Protein AF-D7SRQ9-F1 (afdb_monomer)

pLDDT: mean 86.87, std 16.57, range [40.41, 98.75]

Foldseek 3Di:
DLLVCLVPDDPPDDDDPVVVVVLLVVLLVQCPDPDLVSVLSSLSNCLVCCPPPVPVVNLVSLVVSLVVDPDQSNNLSSLLSHADDPVSLVVLLVQCPPPDPSSVLSSLVCCLPHPALVNDALVSVLVLLVSQCPPPDPSSVVSSLCSLQVRQQCPVVVLDLLSSVVSNPCVVRVVSSLSSLLSCVVVVSDDDDPPDDLCVQWDFDFPPDPDDDTDGDTDGHDDDPSVVSNVVNVVVVVVVVVVVVVVVVVVVVVVVVVVVVVVVVVVVPD

Sequence (270 aa):
MISEIIMRLPDDAEVSNELWDEVIECMKLRVGDKVPLVRALAVRALARFANDSENSDILDLFLEALPLEHNAEVRKMIVLSLPPSNATSVAIFDHTLDVSEVVRKAAYYILANKFPLQSLSIKVRTIILQRGHTDCSAAVTKECLKLLKDEWLVKCCNGDPIELLKYLDVETYELVGESVMEALLKAGAVQLQDDQSIRQFIVSTSNEIEGESGHCILRIQLMEAEVALYWKTVCRNLQMKAQERGSDVLQQWVPKQQCMQQKHQTIMTF

Nearest PDB structures (foldseek):
  6igx-assembly1_B  TM=8.728E-01  e=6.115E-10  Homo sapiens
  6igx-assembly2_D  TM=8.734E-01  e=4.623E-09  Homo sapiens
  5oqr-assembly1_A  TM=9.369E-01  e=4.941E-07  Schizosaccharomyces pombe 972h-
  5oqr-assembly2_B  TM=8.237E-01  e=4.529E-06  Schizosaccharomyces pombe 972h-
  7bfq-assembly1_C  TM=5.376E-01  e=2.416E-01  Homo sapiens

InterPro domains:
  IPR011989 Armadillo-like helical [G3DSA:1.25.10.10] (3-205)
  IPR016024 Armadillo-type fold [SSF48371] (5-146)
  IPR027165 Condensin complex subunit 3 [PTHR14418] (1-260)

Mean predicted aligned error: 9.29 Å

Secondary structure (DSSP, 8-state):
-HHHHHHHS-TT----HHHHHHHHHHHHHHTT-SSHHHHHHHHHHHTTTTT-GGGHHHHHHHHHHHHH---HHHHHHHHHH--SSHHHHHHHHHGGG-SSHHHHHHHHHHHHHH--GGGS-HHHHHHHHHHHHT-S-HHHHHHHHHIIIIIIIIIISTT-HHHHHHTT-TTT-HHHHHHHHHHHHHTT-----TT--GGGGEEEE----TTS----EEEEPP--HHHHHHHHHHHHHHHHHHHHHHHHHHHHHHHHHHHHHHHHHHHT--

Structure (mmCIF, N/CA/C/O backbone):
data_AF-D7SRQ9-F1
#
_entry.id   AF-D7SRQ9-F1
#
loop_
_atom_site.group_PDB
_atom_site.id
_atom_site.type_symbol
_atom_site.label_atom_id
_atom_site.label_alt_id
_atom_site.label_comp_id
_atom_site.label_asym_id
_atom_site.label_entity_id
_atom_site.label_seq_id
_atom_site.pdbx_PDB_ins_code
_atom_site.Cartn_x
_atom_site.Cartn_y
_atom_site.Cartn_z
_atom_site.occupancy
_atom_site.B_iso_or_equiv
_atom_site.auth_seq_id
_atom_site.auth_comp_id
_atom_site.auth_asym_id
_atom_site.auth_atom_id
_atom_site.pdbx_PDB_model_num
ATOM 1 N N . MET A 1 1 ? -23.945 -6.870 13.602 1.00 67.19 1 MET A N 1
ATOM 2 C CA . MET A 1 1 ? -25.255 -6.230 13.345 1.00 67.19 1 MET A CA 1
ATOM 3 C C . MET A 1 1 ? -25.141 -4.717 13.475 1.00 67.19 1 MET A C 1
ATOM 5 O O . MET A 1 1 ? -25.343 -4.059 12.471 1.00 67.19 1 MET A O 1
ATOM 9 N N . ILE A 1 2 ? -24.703 -4.178 14.622 1.00 83.00 2 ILE A N 1
ATOM 10 C CA . ILE A 1 2 ? -24.513 -2.724 14.821 1.00 83.00 2 ILE A CA 1
ATOM 11 C C . ILE A 1 2 ? -23.534 -2.108 13.808 1.00 83.00 2 ILE A C 1
ATOM 13 O O . ILE A 1 2 ? -23.899 -1.171 13.112 1.00 83.00 2 ILE A O 1
ATOM 17 N N . SER A 1 3 ? -22.344 -2.693 13.629 1.00 86.81 3 SER A N 1
ATOM 18 C CA . SER A 1 3 ? -21.359 -2.196 12.653 1.00 86.81 3 SER A CA 1
ATOM 19 C C . SER A 1 3 ? -21.909 -2.090 11.226 1.00 86.81 3 SER A C 1
ATOM 21 O O . SER A 1 3 ? -21.547 -1.189 10.486 1.00 86.81 3 SER A O 1
ATOM 23 N N . GLU A 1 4 ? -22.781 -3.015 10.818 1.00 88.50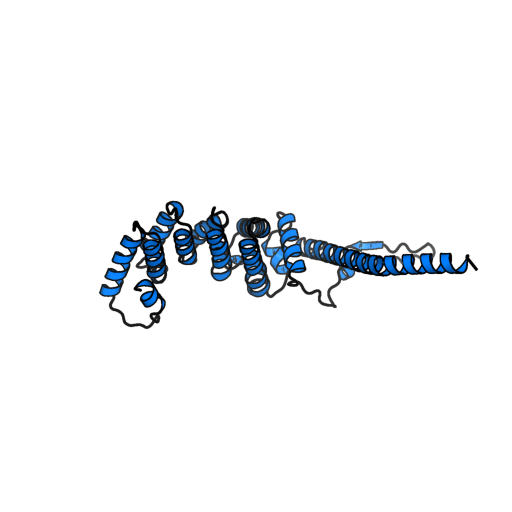 4 GLU A N 1
ATOM 24 C CA . GLU A 1 4 ? -23.351 -3.019 9.468 1.00 88.50 4 GLU A CA 1
ATOM 25 C C . GLU A 1 4 ? -24.424 -1.941 9.308 1.00 88.50 4 GLU A C 1
ATOM 27 O O . GLU A 1 4 ? -24.548 -1.371 8.232 1.00 88.50 4 GLU A O 1
ATOM 32 N N . ILE A 1 5 ? -25.172 -1.642 10.374 1.00 89.12 5 ILE A N 1
ATOM 33 C CA . ILE A 1 5 ? -26.140 -0.541 10.393 1.00 89.12 5 ILE A CA 1
ATOM 34 C C . ILE A 1 5 ? -25.389 0.790 10.285 1.00 89.12 5 ILE A C 1
ATOM 36 O O . ILE A 1 5 ? -25.678 1.572 9.386 1.00 89.12 5 ILE A O 1
ATOM 40 N N . ILE A 1 6 ? -24.367 1.001 11.124 1.00 88.81 6 ILE A N 1
ATOM 41 C CA . ILE A 1 6 ? -23.561 2.234 11.138 1.00 88.81 6 ILE A CA 1
ATOM 42 C C . ILE A 1 6 ? -22.922 2.497 9.773 1.00 88.81 6 ILE A C 1
ATOM 44 O O . ILE A 1 6 ? -22.973 3.617 9.278 1.00 88.81 6 ILE A O 1
ATOM 48 N N . MET A 1 7 ? -22.368 1.465 9.133 1.00 87.06 7 MET A N 1
ATOM 49 C CA . MET A 1 7 ? -21.716 1.608 7.826 1.00 87.06 7 MET A CA 1
ATOM 50 C C . MET A 1 7 ? -22.687 1.800 6.655 1.00 87.0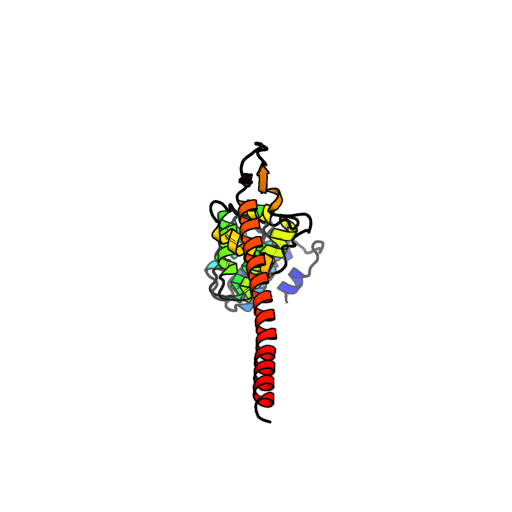6 7 MET A C 1
ATOM 52 O O . MET A 1 7 ? -22.246 2.159 5.568 1.00 87.06 7 MET A O 1
ATOM 56 N N . ARG A 1 8 ? -23.983 1.518 6.837 1.00 89.62 8 ARG A N 1
ATOM 57 C CA . ARG A 1 8 ? -25.013 1.677 5.795 1.00 89.62 8 ARG A CA 1
ATOM 58 C C . ARG A 1 8 ? -25.880 2.913 5.976 1.00 89.62 8 ARG A C 1
ATOM 60 O O . ARG A 1 8 ? -26.649 3.225 5.071 1.00 89.62 8 ARG A O 1
ATOM 67 N N . LEU A 1 9 ? -25.796 3.578 7.125 1.00 90.12 9 LEU A N 1
ATOM 68 C CA . LEU A 1 9 ? -26.501 4.833 7.339 1.00 90.12 9 LEU A CA 1
ATOM 69 C C . LEU A 1 9 ? -25.967 5.886 6.352 1.00 90.12 9 LEU A C 1
ATOM 71 O O . LEU A 1 9 ? -24.748 6.036 6.256 1.00 90.12 9 LEU A O 1
ATOM 75 N N . PRO A 1 10 ? -26.837 6.605 5.631 1.00 88.62 10 PRO A N 1
ATOM 76 C CA . PRO A 1 10 ? -26.442 7.771 4.847 1.00 88.62 10 PRO A CA 1
ATOM 77 C C . PRO A 1 10 ? -25.741 8.837 5.701 1.00 88.62 10 PRO A C 1
ATOM 79 O O . PRO A 1 10 ? -25.862 8.830 6.927 1.00 88.62 10 PRO A O 1
ATOM 82 N N . ASP A 1 11 ? -24.995 9.742 5.073 1.00 82.19 11 ASP A N 1
ATOM 83 C CA . ASP A 1 11 ? -24.324 10.847 5.779 1.00 82.19 11 ASP A CA 1
ATOM 84 C C . ASP A 1 11 ? -25.297 11.935 6.248 1.00 82.19 11 ASP A C 1
ATOM 86 O O . ASP A 1 11 ? -25.011 12.636 7.211 1.00 82.19 11 ASP A O 1
ATOM 90 N N . ASP A 1 12 ? -26.469 12.030 5.621 1.00 85.06 12 ASP A N 1
ATOM 91 C CA . ASP A 1 12 ? -27.575 12.920 5.985 1.00 85.06 12 ASP A CA 1
ATOM 92 C C . ASP A 1 12 ? -28.588 12.270 6.944 1.00 85.06 12 ASP A C 1
ATOM 94 O O . ASP A 1 12 ? -29.654 12.827 7.200 1.00 85.06 12 ASP A O 1
ATOM 98 N N . ALA A 1 13 ? -28.282 11.085 7.479 1.00 88.75 13 ALA A N 1
ATOM 99 C CA . ALA A 1 13 ? -29.156 10.424 8.437 1.00 88.75 13 ALA A CA 1
ATOM 100 C C . ALA A 1 13 ? -29.203 11.200 9.763 1.00 88.75 13 ALA A C 1
ATOM 102 O O . ALA A 1 13 ? -28.203 11.299 10.474 1.00 88.75 13 ALA A O 1
ATOM 103 N N . GLU A 1 14 ? -30.389 11.689 10.128 1.00 88.00 14 GLU A N 1
ATOM 104 C CA . GLU A 1 14 ? -30.619 12.351 11.412 1.00 88.00 14 GLU A CA 1
ATOM 105 C C . GLU A 1 14 ? -30.606 11.325 12.554 1.00 88.00 14 GLU A C 1
ATOM 107 O O . GLU A 1 14 ? -31.543 10.549 12.753 1.00 88.00 14 GLU A O 1
ATOM 112 N N . VAL A 1 15 ? -29.513 11.324 13.311 1.00 88.94 15 VAL A N 1
ATOM 113 C CA . VAL A 1 15 ? -29.328 10.543 14.535 1.00 88.94 15 VAL A CA 1
ATOM 114 C C . VAL A 1 15 ? -28.868 11.517 15.614 1.00 88.94 15 VAL A C 1
ATOM 116 O O . VAL A 1 15 ? -28.017 12.363 15.348 1.00 88.94 15 VAL A O 1
ATOM 119 N N . SER A 1 16 ? -29.459 11.437 16.808 1.00 93.31 16 SER A N 1
ATOM 120 C CA . SER A 1 16 ? -29.126 12.371 17.885 1.00 93.31 16 SER A CA 1
ATOM 121 C C . SER A 1 16 ? -27.679 12.187 18.344 1.00 93.31 16 SER A C 1
ATOM 123 O O . SER A 1 16 ? -27.175 11.062 18.393 1.00 93.31 16 SER A O 1
ATOM 125 N N . ASN A 1 17 ? -27.024 13.291 18.706 1.00 89.81 17 ASN A N 1
ATOM 126 C CA . ASN A 1 17 ? -25.631 13.274 19.152 1.00 89.81 17 ASN A CA 1
ATOM 127 C C . ASN A 1 17 ? -25.452 12.373 20.378 1.00 89.81 17 ASN A C 1
ATOM 129 O O . ASN A 1 17 ? -24.523 11.579 20.415 1.00 89.81 17 ASN A O 1
ATOM 133 N N . GLU A 1 18 ? -26.410 12.383 21.310 1.00 94.06 18 GLU A N 1
ATOM 134 C CA . GLU A 1 18 ? -26.358 11.544 22.510 1.00 94.06 18 GLU A CA 1
ATOM 135 C C . GLU A 1 18 ? -26.321 10.049 22.163 1.00 94.06 18 GLU A C 1
ATOM 137 O O . GLU A 1 18 ? -25.612 9.275 22.802 1.00 94.06 18 GLU A O 1
ATOM 142 N N . LEU A 1 19 ? -27.056 9.630 21.125 1.00 93.38 19 LEU A N 1
ATOM 143 C CA . LEU A 1 19 ? -27.049 8.236 20.690 1.00 93.38 19 LEU A CA 1
ATOM 144 C C . LEU A 1 19 ? -25.732 7.884 19.993 1.00 93.38 19 LEU A C 1
ATOM 146 O O . LEU A 1 19 ? -25.245 6.761 20.143 1.00 93.38 19 LEU A O 1
ATOM 150 N N . TRP A 1 20 ? -25.150 8.819 19.237 1.00 92.06 20 TRP A N 1
ATOM 151 C CA . TRP A 1 20 ? -23.826 8.613 18.657 1.00 92.06 20 TRP A CA 1
ATOM 152 C C . TRP A 1 20 ? -22.754 8.469 19.724 1.00 92.06 20 TRP A C 1
ATOM 154 O O . TRP A 1 20 ? -22.000 7.499 19.665 1.00 92.06 20 TRP A O 1
ATOM 164 N N . ASP A 1 21 ? -22.748 9.349 20.719 1.00 93.38 21 ASP A N 1
ATOM 165 C CA . ASP A 1 21 ? -21.805 9.309 21.833 1.00 93.38 21 ASP A CA 1
ATOM 166 C C . ASP A 1 21 ? -21.901 7.970 22.579 1.00 93.38 21 ASP A C 1
ATOM 168 O O . ASP A 1 21 ? -20.894 7.285 22.772 1.00 93.38 21 ASP A O 1
ATOM 172 N N . GLU A 1 22 ? -23.116 7.514 22.911 1.00 94.62 22 GLU A N 1
ATOM 173 C CA . GLU A 1 22 ? -23.331 6.210 23.553 1.00 94.62 22 GLU A CA 1
ATOM 174 C C . GLU A 1 22 ? -22.791 5.040 22.714 1.00 94.62 22 GLU A C 1
ATOM 176 O O . GLU A 1 22 ? -22.160 4.112 23.236 1.00 94.62 22 GLU A O 1
ATOM 181 N N . VAL A 1 23 ? -23.032 5.064 21.399 1.00 93.75 23 VAL A N 1
ATOM 182 C CA . VAL A 1 23 ? -22.564 4.021 20.479 1.00 93.75 23 VAL A CA 1
ATOM 183 C C . VAL A 1 23 ? -21.043 4.043 20.348 1.00 93.75 23 VAL A C 1
ATOM 185 O O . VAL A 1 23 ? -20.423 2.975 20.370 1.00 93.75 23 VAL A O 1
ATOM 188 N N . ILE A 1 24 ? -20.441 5.226 20.221 1.00 95.00 24 ILE A N 1
ATOM 189 C CA . ILE A 1 24 ? -18.994 5.416 20.101 1.00 95.00 24 ILE A CA 1
ATOM 190 C C . ILE A 1 24 ? -18.304 4.900 21.362 1.00 95.00 24 ILE A C 1
ATOM 192 O O . ILE A 1 24 ? -17.446 4.020 21.260 1.00 95.00 24 ILE A O 1
ATOM 196 N N . GLU A 1 25 ? -18.734 5.341 22.544 1.00 96.00 25 GLU A N 1
ATOM 197 C CA . GLU A 1 25 ? -18.164 4.903 23.821 1.00 96.00 25 GLU A CA 1
ATOM 198 C C . GLU A 1 25 ? -18.318 3.391 24.025 1.00 96.00 25 GLU A C 1
ATOM 200 O O . GLU A 1 25 ? -17.369 2.696 24.408 1.00 96.00 25 GLU A O 1
ATOM 205 N N . CYS A 1 26 ? -19.479 2.829 23.670 1.00 96.31 26 CYS A N 1
ATOM 206 C CA . CYS A 1 26 ? -19.670 1.384 23.697 1.00 96.31 26 CYS A CA 1
ATOM 207 C C . CYS A 1 26 ? -18.661 0.672 22.784 1.00 96.31 26 CYS A C 1
ATOM 209 O O . CYS A 1 26 ? -18.009 -0.285 23.211 1.00 96.31 26 CYS A O 1
ATOM 211 N N . MET A 1 27 ? -18.504 1.119 21.534 1.00 97.19 27 MET A N 1
ATOM 212 C CA . MET A 1 27 ? -17.602 0.471 20.581 1.00 97.19 27 MET A CA 1
ATOM 213 C C . MET A 1 27 ? -16.129 0.634 20.966 1.00 97.19 27 MET A C 1
ATOM 215 O O . MET A 1 27 ? -15.387 -0.337 20.805 1.00 97.19 27 MET A O 1
ATOM 219 N N . LYS A 1 28 ? -15.712 1.769 21.547 1.00 97.50 28 LYS A N 1
ATOM 220 C CA . LYS A 1 28 ? -14.353 1.954 22.093 1.00 97.50 28 LYS A CA 1
ATOM 221 C C . LYS A 1 28 ? -14.021 0.856 23.107 1.00 97.50 28 LYS A C 1
ATOM 223 O O . LYS A 1 28 ? -13.002 0.181 22.974 1.00 97.50 28 LYS A O 1
ATOM 228 N N . LEU A 1 29 ? -14.940 0.550 24.029 1.00 97.19 29 LEU A N 1
ATOM 229 C CA . LEU A 1 29 ? -14.776 -0.565 24.976 1.00 97.19 29 LEU A CA 1
ATOM 230 C C . LEU A 1 29 ? -14.691 -1.934 24.277 1.00 97.19 29 LEU A C 1
ATOM 232 O O . LEU A 1 29 ? -13.939 -2.814 24.704 1.00 97.19 29 LEU A O 1
ATOM 236 N N . ARG A 1 30 ? -15.456 -2.149 23.197 1.00 98.00 30 ARG A N 1
ATOM 237 C CA . ARG A 1 30 ? -15.448 -3.420 22.446 1.00 98.00 30 ARG A CA 1
ATOM 238 C C . ARG A 1 30 ? -14.160 -3.644 21.642 1.00 98.00 30 ARG A C 1
ATOM 240 O O . ARG A 1 30 ? -13.891 -4.800 21.309 1.00 98.00 30 ARG A O 1
ATOM 247 N N . VAL A 1 31 ? -13.346 -2.615 21.376 1.00 97.69 31 VAL A N 1
ATOM 248 C CA . VAL A 1 31 ? -12.009 -2.781 20.765 1.00 97.69 31 VAL A CA 1
ATOM 249 C C . VAL A 1 31 ? -11.106 -3.656 21.642 1.00 97.69 31 VAL A C 1
ATOM 251 O O . VAL A 1 31 ? -10.298 -4.401 21.108 1.00 97.69 31 VAL A O 1
ATOM 254 N N . GLY A 1 32 ? -11.300 -3.668 22.965 1.00 96.38 32 GLY A N 1
ATOM 255 C CA . GLY A 1 32 ? -10.570 -4.529 23.906 1.00 96.38 32 GLY A CA 1
ATOM 256 C C . GLY A 1 32 ? -11.223 -5.887 24.211 1.00 96.38 32 GLY A C 1
ATOM 257 O O . GLY A 1 32 ? -10.837 -6.546 25.177 1.00 96.38 32 GLY A O 1
ATOM 258 N N . ASP A 1 33 ? -12.244 -6.321 23.460 1.00 98.38 33 ASP A N 1
ATOM 259 C CA . ASP A 1 33 ? -12.971 -7.561 23.772 1.00 98.38 33 ASP A CA 1
ATOM 260 C C . ASP A 1 33 ? -12.110 -8.830 23.649 1.00 98.38 33 ASP A C 1
ATOM 262 O O . ASP A 1 33 ? -11.203 -8.925 22.826 1.00 98.38 33 ASP A O 1
ATOM 266 N N . LYS A 1 34 ? -12.451 -9.881 24.405 1.00 97.44 34 LYS A N 1
ATOM 267 C CA . LYS A 1 34 ? -11.755 -11.177 24.332 1.00 97.44 34 LYS A CA 1
ATOM 268 C C . LYS A 1 34 ? -11.924 -11.871 22.975 1.00 97.44 34 LYS A C 1
ATOM 270 O O . LYS A 1 34 ? -11.017 -12.574 22.530 1.00 97.44 34 LYS A O 1
ATOM 275 N N . VAL A 1 35 ? -13.064 -11.687 22.311 1.00 98.06 35 VAL A N 1
ATOM 276 C CA . VAL A 1 35 ? -13.410 -12.335 21.044 1.00 98.06 35 VAL A CA 1
ATOM 277 C C . VAL A 1 35 ? -12.930 -11.474 19.865 1.00 98.06 35 VAL A C 1
ATOM 279 O O . VAL A 1 35 ? -13.437 -10.367 19.676 1.00 98.06 35 VAL A O 1
ATOM 282 N N . PRO A 1 36 ? -12.027 -11.981 18.999 1.00 98.25 36 PRO A N 1
ATOM 283 C CA . PRO A 1 36 ? -11.483 -11.206 17.879 1.00 98.25 36 PRO A CA 1
ATOM 284 C C . PRO A 1 36 ? -12.547 -10.644 16.934 1.00 98.25 36 PRO A C 1
ATOM 286 O O . PRO A 1 36 ? -12.448 -9.507 16.487 1.00 98.25 36 PRO A O 1
ATOM 289 N N . LEU A 1 37 ? -13.606 -11.413 16.666 1.00 97.06 37 LEU A N 1
ATOM 290 C CA . LEU A 1 37 ? -14.696 -10.953 15.808 1.00 97.06 37 LEU A CA 1
ATOM 291 C C . LEU A 1 37 ? -15.386 -9.707 16.376 1.00 97.06 37 LEU A C 1
ATOM 293 O O . LEU A 1 37 ? -15.742 -8.814 15.615 1.00 97.06 37 LEU A O 1
ATOM 297 N N . VAL A 1 38 ? -15.560 -9.621 17.698 1.00 98.00 38 VAL A N 1
ATOM 298 C CA . VAL A 1 38 ? -16.173 -8.439 18.311 1.00 98.00 38 VAL A CA 1
ATOM 299 C C . VAL A 1 38 ? -15.248 -7.236 18.165 1.00 98.00 38 VAL A C 1
ATOM 301 O O . VAL A 1 38 ? -15.718 -6.186 17.732 1.00 98.00 38 VAL A O 1
ATOM 304 N N . ARG A 1 39 ? -13.942 -7.407 18.412 1.00 98.31 39 ARG A N 1
ATOM 305 C CA . ARG A 1 39 ? -12.950 -6.342 18.198 1.00 98.31 39 ARG A CA 1
ATOM 306 C C . ARG A 1 39 ? -12.969 -5.825 16.761 1.00 98.31 39 ARG A C 1
ATOM 308 O O . ARG A 1 39 ? -13.087 -4.625 16.545 1.00 98.31 39 ARG A O 1
ATOM 315 N N . ALA A 1 40 ? -12.952 -6.717 15.767 1.00 97.88 40 ALA A N 1
ATOM 316 C CA . ALA A 1 40 ? -13.014 -6.327 14.357 1.00 97.88 40 ALA A CA 1
ATOM 317 C C . ALA A 1 40 ? -14.304 -5.556 14.014 1.00 97.88 40 ALA A C 1
ATOM 319 O O . ALA A 1 40 ? -14.260 -4.555 13.304 1.00 97.88 40 ALA A O 1
ATOM 320 N N . LEU A 1 41 ? -15.462 -5.994 14.518 1.00 96.88 41 LEU A N 1
ATOM 321 C CA . LEU A 1 41 ? -16.728 -5.294 14.277 1.00 96.88 41 LEU A CA 1
ATOM 322 C C . LEU A 1 41 ? -16.777 -3.928 14.971 1.00 96.88 41 LEU A C 1
ATOM 324 O O . LEU A 1 41 ? -17.349 -2.998 14.406 1.00 96.88 41 LEU A O 1
ATOM 328 N N . ALA A 1 42 ? -16.170 -3.803 16.152 1.00 97.75 42 ALA A N 1
ATOM 329 C CA . ALA A 1 42 ? -16.049 -2.542 16.874 1.00 97.75 42 ALA A CA 1
ATOM 330 C C . ALA A 1 42 ? -15.170 -1.543 16.114 1.00 97.75 42 ALA A C 1
ATOM 332 O O . ALA A 1 42 ? -15.604 -0.428 15.844 1.00 97.75 42 ALA A O 1
ATOM 333 N N . VAL A 1 43 ? -13.991 -1.982 15.664 1.00 98.00 43 VAL A N 1
ATOM 334 C CA . VAL A 1 43 ? -13.097 -1.188 14.808 1.00 98.00 43 VAL A CA 1
ATOM 335 C C . VAL A 1 43 ? -13.822 -0.733 13.541 1.00 98.00 43 VAL A C 1
ATOM 337 O O . VAL A 1 43 ? -13.820 0.449 13.216 1.00 98.00 43 VAL A O 1
ATOM 340 N N . ARG A 1 44 ? -14.519 -1.649 12.855 1.00 96.75 44 ARG A N 1
ATOM 341 C CA . ARG A 1 44 ? -15.280 -1.314 11.643 1.00 96.75 44 ARG A CA 1
ATOM 342 C C . ARG A 1 44 ? -16.391 -0.295 11.906 1.00 96.75 44 ARG A C 1
ATOM 344 O O . ARG A 1 44 ? -16.651 0.531 11.044 1.00 96.75 44 ARG A O 1
ATOM 351 N N . ALA A 1 45 ? -17.066 -0.374 13.052 1.00 96.12 45 ALA A N 1
ATOM 352 C CA . ALA A 1 45 ? -18.094 0.590 13.437 1.00 96.12 45 ALA A CA 1
ATOM 353 C C . ALA A 1 45 ? -17.497 1.983 13.695 1.00 96.12 45 ALA A C 1
ATOM 355 O O . ALA A 1 45 ? -18.016 2.975 13.193 1.00 96.12 45 ALA A O 1
ATOM 356 N N . LEU A 1 46 ? -16.385 2.037 14.432 1.00 96.75 46 LEU A N 1
ATOM 357 C CA . LEU A 1 46 ? -15.684 3.277 14.772 1.00 96.75 46 LEU A CA 1
ATOM 358 C C . LEU A 1 46 ? -15.016 3.947 13.564 1.00 96.75 46 LEU A C 1
ATOM 360 O O . LEU A 1 46 ? -14.817 5.157 13.573 1.00 96.75 46 LEU A O 1
ATOM 364 N N . ALA A 1 47 ? -14.719 3.192 12.502 1.00 94.88 47 ALA A N 1
ATOM 365 C CA . ALA A 1 47 ? -14.081 3.699 11.286 1.00 94.88 47 ALA A CA 1
ATOM 366 C C . ALA A 1 47 ? -14.798 4.913 10.668 1.00 94.88 47 ALA A C 1
ATOM 368 O O . ALA A 1 47 ? -14.144 5.765 10.072 1.00 94.88 47 ALA A O 1
ATOM 369 N N . ARG A 1 48 ? -16.128 5.007 10.821 1.00 92.06 48 ARG A N 1
ATOM 370 C CA . ARG A 1 48 ? -16.926 6.142 10.333 1.00 92.06 48 ARG A CA 1
ATOM 371 C C . ARG A 1 48 ? -16.564 7.463 11.024 1.00 92.06 48 ARG A C 1
ATOM 373 O O . ARG A 1 48 ? -16.599 8.505 10.383 1.00 92.06 48 ARG A O 1
ATOM 380 N N . PHE A 1 49 ? -16.202 7.400 12.300 1.00 92.81 49 PHE A N 1
ATOM 381 C CA . PHE A 1 49 ? -15.956 8.561 13.159 1.00 92.81 49 PHE A CA 1
ATOM 382 C C . PHE A 1 49 ? -14.464 8.882 13.300 1.00 92.81 49 PHE A C 1
ATOM 384 O O . PHE A 1 49 ? -14.102 9.946 13.775 1.00 92.81 49 PHE A O 1
ATOM 391 N N . ALA A 1 50 ? -13.574 7.995 12.843 1.00 91.88 50 ALA A N 1
ATOM 392 C CA . ALA A 1 50 ? -12.129 8.124 13.042 1.00 91.88 50 ALA A CA 1
ATOM 393 C C . ALA A 1 50 ? -11.481 9.351 12.363 1.00 91.88 50 ALA A C 1
ATOM 395 O O . ALA A 1 50 ? -10.327 9.658 12.648 1.00 91.88 50 ALA A O 1
ATOM 396 N N . ASN A 1 51 ? -12.180 10.020 11.438 1.00 87.50 51 ASN A N 1
ATOM 397 C CA . ASN A 1 51 ? -11.706 11.244 10.778 1.00 87.50 51 ASN A CA 1
ATOM 398 C C . ASN A 1 51 ? -12.368 12.524 11.321 1.00 87.50 51 ASN A C 1
ATOM 400 O O . ASN A 1 51 ? -12.111 13.610 10.804 1.00 87.50 51 ASN A O 1
ATOM 404 N N . ASP A 1 52 ? -13.247 12.395 12.311 1.00 85.88 52 ASP A N 1
ATOM 405 C CA . ASP A 1 52 ? -13.897 13.520 12.964 1.00 85.88 52 ASP A CA 1
ATOM 406 C C . ASP A 1 52 ? -12.972 14.094 14.046 1.00 85.88 52 ASP A C 1
ATOM 408 O O . ASP A 1 52 ? -12.457 13.370 14.898 1.00 85.88 52 ASP A O 1
ATOM 412 N N . SER A 1 53 ? -12.748 15.408 14.006 1.00 82.44 53 SER A N 1
ATOM 413 C CA . SER A 1 53 ? -11.898 16.106 14.971 1.00 82.44 53 SER A CA 1
ATOM 414 C C . SER A 1 53 ? -12.416 16.015 16.405 1.00 82.44 53 SER A C 1
ATOM 416 O O . SER A 1 53 ? -11.607 16.037 17.334 1.00 82.44 53 SER A O 1
ATOM 418 N N . GLU A 1 54 ? -13.733 15.893 16.593 1.00 83.12 54 GLU A N 1
ATOM 419 C CA . GLU A 1 54 ? -14.345 15.729 17.920 1.00 83.12 54 GLU A CA 1
ATOM 420 C C . GLU A 1 54 ? -14.071 14.336 18.508 1.00 83.12 54 GLU A C 1
ATOM 422 O O . GLU A 1 54 ? -14.070 14.163 19.722 1.00 83.12 54 GLU A O 1
ATOM 427 N N . ASN A 1 55 ? -13.729 13.370 17.651 1.00 86.12 55 ASN A N 1
ATOM 428 C CA . ASN A 1 55 ? -13.492 11.968 17.984 1.00 86.12 55 ASN A CA 1
ATOM 429 C C . ASN A 1 55 ? -12.032 11.549 17.729 1.00 86.12 55 ASN A C 1
ATOM 431 O O . ASN A 1 55 ? -11.743 10.423 17.307 1.00 86.12 55 ASN A O 1
ATOM 435 N N . SER A 1 56 ? -11.091 12.472 17.962 1.00 86.75 56 SER A N 1
ATOM 436 C CA . SER A 1 56 ? -9.659 12.250 17.705 1.00 86.75 56 SER A CA 1
ATOM 437 C C . SER A 1 56 ? -9.071 11.073 18.496 1.00 86.75 56 SER A C 1
ATOM 439 O O . SER A 1 56 ? -8.173 10.387 18.007 1.00 86.75 56 SER A O 1
ATOM 441 N N . ASP A 1 57 ? -9.646 10.758 19.655 1.00 93.94 57 ASP A N 1
ATOM 442 C CA . ASP A 1 57 ? -9.253 9.636 20.506 1.00 93.94 57 ASP A CA 1
ATOM 443 C C . ASP A 1 57 ? -9.534 8.252 19.883 1.00 93.94 57 ASP A C 1
ATOM 445 O O . ASP A 1 57 ? -8.900 7.264 20.255 1.00 93.94 57 ASP A O 1
ATOM 449 N N . ILE A 1 58 ? -10.425 8.154 18.886 1.00 96.25 58 ILE A N 1
ATOM 450 C CA . ILE A 1 58 ? -10.639 6.917 18.115 1.00 96.25 58 ILE A CA 1
ATOM 451 C C . ILE A 1 58 ? -9.392 6.563 17.301 1.00 96.25 58 ILE A C 1
ATOM 453 O O . ILE A 1 58 ? -9.027 5.387 17.199 1.00 96.25 58 ILE A O 1
ATOM 457 N N . LEU A 1 59 ? -8.744 7.564 16.699 1.00 95.12 59 LEU A N 1
ATOM 458 C CA . LEU A 1 59 ? -7.527 7.341 15.928 1.00 95.12 59 LEU A CA 1
ATOM 459 C C . LEU A 1 59 ? -6.393 6.871 16.842 1.00 95.12 59 LEU A C 1
ATOM 461 O O . LEU A 1 59 ? -5.717 5.895 16.511 1.00 95.12 59 LEU A O 1
ATOM 465 N N . ASP A 1 60 ? -6.227 7.523 17.993 1.00 95.19 60 ASP A N 1
ATOM 466 C CA . ASP A 1 60 ? -5.235 7.132 18.996 1.00 95.19 60 ASP A CA 1
ATOM 467 C C . ASP A 1 60 ? -5.483 5.693 19.466 1.00 95.19 60 ASP A C 1
ATOM 469 O O . ASP A 1 60 ? -4.575 4.863 19.411 1.00 95.19 60 ASP A O 1
ATOM 473 N N . LEU A 1 61 ? -6.739 5.341 19.770 1.00 97.31 61 LEU A N 1
ATOM 474 C CA . LEU A 1 61 ? -7.132 3.975 20.117 1.00 97.31 61 LEU A CA 1
ATOM 475 C C . LEU A 1 61 ? -6.738 2.956 19.035 1.00 97.31 61 LEU A C 1
ATOM 477 O O . LEU A 1 61 ? -6.253 1.870 19.355 1.00 97.31 61 LEU A O 1
ATOM 481 N N . PHE A 1 62 ? -6.936 3.267 17.751 1.00 97.44 62 PHE A N 1
ATOM 482 C CA . PHE A 1 62 ? -6.527 2.374 16.662 1.00 97.44 62 PHE A CA 1
ATOM 483 C C . PHE A 1 62 ? -5.009 2.215 16.579 1.00 97.44 62 PHE A C 1
ATOM 485 O O . PHE A 1 62 ? -4.527 1.093 16.406 1.00 97.44 62 PHE A O 1
ATOM 492 N N . LEU A 1 63 ? -4.259 3.312 16.695 1.00 95.94 63 LEU A N 1
ATOM 493 C CA . LEU A 1 63 ? -2.798 3.302 16.622 1.00 95.94 63 LEU A CA 1
ATOM 494 C C . LEU A 1 63 ? -2.164 2.592 17.826 1.00 95.94 63 LEU A C 1
ATOM 496 O O . LEU A 1 63 ? -1.162 1.901 17.654 1.00 95.94 63 LEU A O 1
ATOM 500 N N . GLU A 1 64 ? -2.769 2.695 19.010 1.00 96.31 64 GLU A N 1
ATOM 501 C CA . GLU A 1 64 ? -2.358 1.972 20.218 1.00 96.31 64 GLU A CA 1
ATOM 502 C C . GLU A 1 64 ? -2.707 0.479 20.153 1.00 96.31 64 GLU A C 1
ATOM 504 O O . GLU A 1 64 ? -1.892 -0.373 20.517 1.00 96.31 64 GLU A O 1
ATOM 509 N N . ALA A 1 65 ? -3.902 0.135 19.660 1.00 97.12 65 ALA A N 1
ATOM 510 C CA . ALA A 1 65 ? -4.360 -1.251 19.583 1.00 97.12 65 ALA A CA 1
ATOM 511 C C . ALA A 1 65 ? -3.613 -2.067 18.516 1.00 97.12 65 ALA A C 1
ATOM 513 O O . ALA A 1 65 ? -3.342 -3.252 18.717 1.00 97.12 65 ALA A O 1
ATOM 514 N N . LEU A 1 66 ? -3.273 -1.452 17.379 1.00 97.38 66 LEU A N 1
ATOM 5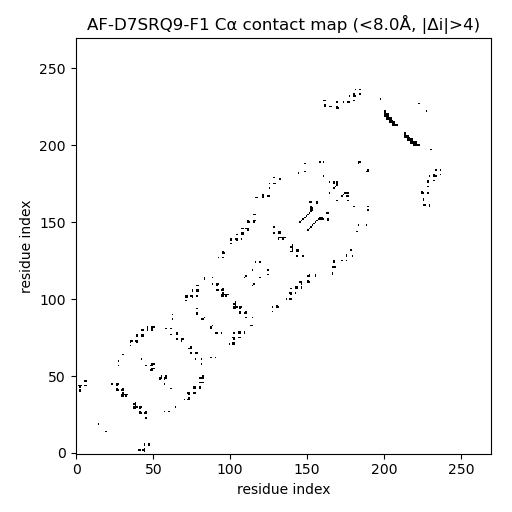15 C CA . LEU A 1 66 ? -2.688 -2.135 16.225 1.00 97.38 66 LEU A CA 1
ATOM 516 C C . LEU A 1 66 ? -1.406 -2.942 16.533 1.00 97.38 66 LEU A C 1
ATOM 518 O O . LEU A 1 66 ? -1.385 -4.130 16.196 1.00 97.38 66 LEU A O 1
ATOM 522 N N . PRO A 1 67 ? -0.359 -2.386 17.181 1.00 96.19 67 PRO A N 1
ATOM 523 C CA . PRO A 1 67 ? 0.858 -3.140 17.497 1.00 96.19 67 PRO A CA 1
ATOM 524 C C . PRO A 1 67 ? 0.648 -4.228 18.563 1.00 96.19 67 PRO A C 1
ATOM 526 O O . PRO A 1 67 ? 1.445 -5.162 18.647 1.00 96.19 67 PRO A O 1
ATOM 529 N N . LEU A 1 68 ? -0.410 -4.126 19.373 1.00 96.44 68 LEU A N 1
ATOM 530 C CA . LEU A 1 68 ? -0.738 -5.087 20.432 1.00 96.44 68 LEU A CA 1
ATOM 531 C C . LEU A 1 68 ? -1.647 -6.227 19.937 1.00 96.44 68 LEU A C 1
ATOM 533 O O . LEU A 1 68 ? -1.793 -7.251 20.605 1.00 96.44 68 LEU A O 1
ATOM 537 N N . GLU A 1 69 ? -2.269 -6.077 18.767 1.00 98.06 69 GLU A N 1
ATOM 538 C CA . GLU A 1 69 ? -3.287 -7.000 18.279 1.00 98.06 69 GLU A CA 1
ATOM 539 C C . GLU A 1 69 ? -2.692 -8.262 17.628 1.00 98.06 69 GLU A C 1
ATOM 541 O O . GLU A 1 69 ? -2.084 -8.253 16.554 1.00 98.06 69 GLU A O 1
ATOM 546 N N . HIS A 1 70 ? -2.943 -9.416 18.243 1.00 96.88 70 HIS A N 1
ATOM 547 C CA . HIS A 1 70 ? -2.407 -10.694 17.773 1.00 96.88 70 HIS A CA 1
ATOM 548 C C . HIS A 1 70 ? -3.193 -11.312 16.607 1.00 96.88 70 HIS A C 1
ATOM 550 O O . HIS A 1 70 ? -2.617 -12.047 15.798 1.00 96.88 70 HIS A O 1
ATOM 556 N N . ASN A 1 71 ? -4.493 -11.035 16.480 1.00 98.56 71 ASN A N 1
ATOM 557 C CA . ASN A 1 71 ? -5.321 -11.625 15.436 1.00 98.56 71 ASN A CA 1
ATOM 558 C C . ASN A 1 71 ? -5.178 -10.875 14.102 1.00 98.56 71 ASN A C 1
ATOM 560 O O . ASN A 1 71 ? -5.454 -9.681 14.006 1.00 98.56 71 ASN A O 1
ATOM 564 N N . ALA A 1 72 ? -4.809 -11.603 13.046 1.00 98.50 72 ALA A N 1
ATOM 565 C CA . ALA A 1 72 ? -4.573 -11.029 11.723 1.00 98.50 72 ALA A CA 1
ATOM 566 C C . ALA A 1 72 ? -5.808 -10.348 11.107 1.00 98.50 72 ALA A C 1
ATOM 568 O O . ALA A 1 72 ? -5.671 -9.300 10.484 1.00 98.50 72 ALA A O 1
ATOM 569 N N . GLU A 1 73 ? -7.016 -10.893 11.290 1.00 98.44 73 GLU A N 1
ATOM 570 C CA . GLU A 1 73 ? -8.230 -10.272 10.740 1.00 98.44 73 GLU A CA 1
ATOM 571 C C . GLU A 1 73 ? -8.592 -8.978 11.477 1.00 98.44 73 GLU A C 1
ATOM 573 O O . GLU A 1 73 ? -9.088 -8.042 10.852 1.00 98.44 73 GLU A O 1
ATOM 578 N N . VAL A 1 74 ? -8.290 -8.882 12.778 1.00 98.69 74 VAL A N 1
ATOM 579 C CA . VAL A 1 74 ? -8.471 -7.633 13.531 1.00 98.69 74 VAL A CA 1
ATOM 580 C C . VAL A 1 74 ? -7.438 -6.594 13.097 1.00 98.69 74 VAL A C 1
ATOM 582 O O . VAL A 1 74 ? -7.838 -5.484 12.757 1.00 98.69 74 VAL A O 1
ATOM 585 N N . ARG A 1 75 ? -6.145 -6.949 12.990 1.00 98.69 75 ARG A N 1
ATOM 586 C CA . ARG A 1 75 ? -5.114 -6.031 12.458 1.00 98.69 75 ARG A CA 1
ATOM 587 C C . ARG A 1 75 ? -5.469 -5.518 11.069 1.00 98.69 75 ARG A C 1
ATOM 589 O O . ARG A 1 75 ? -5.442 -4.317 10.825 1.00 98.69 75 ARG A O 1
ATOM 596 N N . LYS A 1 76 ? -5.879 -6.418 10.171 1.00 98.69 76 LYS A N 1
ATOM 597 C CA . LYS A 1 76 ? -6.382 -6.065 8.839 1.00 98.69 76 LYS A CA 1
ATOM 598 C C . LYS A 1 76 ? -7.544 -5.079 8.924 1.00 98.69 76 LYS A C 1
ATOM 600 O O . LYS A 1 76 ? -7.551 -4.101 8.186 1.00 98.69 76 LYS A O 1
ATOM 605 N N . MET A 1 77 ? -8.519 -5.321 9.801 1.00 98.44 77 MET A N 1
ATOM 606 C CA . MET A 1 77 ? -9.658 -4.418 9.958 1.00 98.44 77 MET A CA 1
ATOM 607 C C . MET A 1 77 ? -9.233 -3.033 10.455 1.00 98.44 77 MET A C 1
ATOM 609 O O . MET A 1 77 ? -9.730 -2.037 9.933 1.00 98.44 77 MET A O 1
ATOM 613 N N . ILE A 1 78 ? -8.290 -2.962 11.399 1.00 98.38 78 ILE A N 1
ATOM 614 C CA . ILE A 1 78 ? -7.724 -1.692 11.874 1.00 98.38 78 ILE A CA 1
ATOM 615 C C . ILE A 1 78 ? -7.034 -0.965 10.718 1.00 98.38 78 ILE A C 1
ATOM 617 O O . ILE A 1 78 ? -7.412 0.162 10.417 1.00 98.38 78 ILE A O 1
ATOM 621 N N . VAL A 1 79 ? -6.124 -1.627 9.993 1.00 98.25 79 VAL A N 1
ATOM 622 C CA . VAL A 1 79 ? -5.420 -1.050 8.830 1.00 98.25 79 VAL A CA 1
ATOM 623 C C . VAL A 1 79 ? -6.396 -0.491 7.788 1.00 98.25 79 VAL A C 1
ATOM 625 O O . VAL A 1 79 ? -6.201 0.617 7.295 1.00 98.25 79 VAL A O 1
ATOM 628 N N . LEU A 1 80 ? -7.475 -1.218 7.475 1.00 97.50 80 LEU A N 1
ATOM 629 C CA . LEU A 1 80 ? -8.506 -0.755 6.536 1.00 97.50 80 LEU A CA 1
ATOM 630 C C . LEU A 1 80 ? -9.275 0.481 7.043 1.00 97.50 80 LEU A C 1
ATOM 632 O O . LEU A 1 80 ? -9.715 1.317 6.244 1.00 97.50 80 LEU A O 1
ATOM 636 N N . SER A 1 81 ? -9.423 0.594 8.363 1.00 96.69 81 SER A N 1
ATOM 637 C CA . SER A 1 81 ? -10.214 1.624 9.041 1.00 96.69 81 SER A CA 1
ATOM 638 C C . SER A 1 81 ? -9.438 2.914 9.312 1.00 96.69 81 SER A C 1
ATOM 640 O O . SER A 1 81 ? -10.060 3.936 9.581 1.00 96.69 81 SER A O 1
ATOM 642 N N . LEU A 1 82 ? -8.105 2.907 9.195 1.00 96.06 82 LEU A N 1
ATOM 643 C CA . LEU A 1 82 ? -7.286 4.099 9.420 1.00 96.06 82 LEU A CA 1
ATOM 644 C C . LEU A 1 82 ? -7.604 5.207 8.388 1.00 96.06 82 LEU A C 1
ATOM 646 O O . LEU A 1 82 ? -7.557 4.942 7.177 1.00 96.06 82 LEU A O 1
ATOM 650 N N . PRO A 1 83 ? -7.921 6.444 8.818 1.00 93.69 83 PRO A N 1
ATOM 651 C CA . PRO A 1 83 ? -8.114 7.588 7.921 1.00 93.69 83 PRO A CA 1
ATOM 652 C C . PRO A 1 83 ? -6.784 8.022 7.279 1.00 93.69 83 PRO A C 1
ATOM 654 O O . PRO A 1 83 ? -5.724 7.697 7.810 1.00 93.69 83 PRO A O 1
ATOM 657 N N . PRO A 1 84 ? -6.783 8.739 6.142 1.00 91.75 84 PRO A N 1
ATOM 658 C CA . PRO A 1 84 ? -5.547 9.235 5.538 1.00 91.75 84 PRO A CA 1
ATOM 659 C C . PRO A 1 84 ? -4.931 10.380 6.360 1.00 91.75 84 PRO A C 1
ATOM 661 O O . PRO A 1 84 ? -5.508 11.456 6.466 1.00 91.75 84 PRO A O 1
ATOM 664 N N . SER A 1 85 ? -3.737 10.173 6.917 1.00 90.38 85 SER A N 1
ATOM 665 C CA . SER A 1 85 ? -2.939 11.205 7.587 1.00 90.38 85 SER A CA 1
ATOM 666 C C . SER A 1 85 ? -1.450 10.833 7.576 1.00 90.38 85 SER A C 1
ATOM 668 O O . SER A 1 85 ? -1.070 9.725 7.190 1.00 90.38 85 SER A O 1
ATOM 670 N N . ASN A 1 86 ? -0.577 11.746 8.010 1.00 87.19 86 ASN A N 1
ATOM 671 C CA . ASN A 1 86 ? 0.854 11.446 8.140 1.00 87.19 86 ASN A CA 1
ATOM 672 C C . ASN A 1 86 ? 1.129 10.364 9.196 1.00 87.19 86 ASN A C 1
ATOM 674 O O . ASN A 1 86 ? 2.016 9.542 9.000 1.00 87.19 86 ASN A O 1
ATOM 678 N N . ALA A 1 87 ? 0.367 10.342 10.293 1.00 87.50 87 ALA A N 1
ATOM 679 C CA . ALA A 1 87 ? 0.529 9.333 11.338 1.00 87.50 87 ALA A CA 1
ATOM 680 C C . ALA A 1 87 ? 0.088 7.947 10.845 1.00 87.50 87 ALA A C 1
ATOM 682 O O . ALA A 1 87 ? 0.791 6.954 11.030 1.00 87.50 87 ALA A O 1
ATOM 683 N N . THR A 1 88 ? -1.051 7.875 10.152 1.00 93.44 88 THR A N 1
ATOM 684 C CA . THR A 1 88 ? -1.569 6.598 9.654 1.00 93.44 88 THR A CA 1
ATOM 685 C C . THR A 1 88 ? -0.788 6.070 8.463 1.00 93.44 88 THR A C 1
ATOM 687 O O . THR A 1 88 ? -0.681 4.856 8.325 1.00 93.44 88 THR A O 1
ATOM 690 N N . SER A 1 89 ? -0.202 6.935 7.628 1.00 93.12 89 SER A N 1
ATOM 691 C CA . SER A 1 89 ? 0.632 6.489 6.507 1.00 93.12 89 SER A CA 1
ATOM 692 C C . SER A 1 89 ? 1.838 5.678 6.986 1.00 93.12 89 SER A C 1
ATOM 694 O O . SER A 1 89 ? 2.140 4.649 6.385 1.00 93.12 89 SER A O 1
ATOM 696 N N . VAL A 1 90 ? 2.462 6.074 8.105 1.00 93.88 90 VAL A N 1
ATOM 697 C CA . VAL A 1 90 ? 3.544 5.314 8.752 1.00 93.88 90 VAL A CA 1
ATOM 698 C C . VAL A 1 90 ? 3.028 3.962 9.237 1.00 93.88 90 VAL A C 1
ATOM 700 O O . VAL A 1 90 ? 3.580 2.931 8.859 1.00 93.88 90 VAL A O 1
ATOM 703 N N . ALA A 1 91 ? 1.918 3.945 9.982 1.00 95.75 91 ALA A N 1
ATOM 704 C CA . ALA A 1 91 ? 1.332 2.703 10.485 1.00 95.75 91 ALA A CA 1
ATOM 705 C C . ALA A 1 91 ? 0.964 1.727 9.350 1.00 95.75 91 ALA A C 1
ATOM 707 O O . ALA A 1 91 ? 1.267 0.537 9.424 1.00 95.75 91 ALA A O 1
ATOM 708 N N . ILE A 1 92 ? 0.354 2.217 8.269 1.00 97.19 92 ILE A N 1
ATOM 709 C CA . ILE A 1 92 ? -0.025 1.409 7.101 1.00 97.19 92 ILE A CA 1
ATOM 710 C C . ILE A 1 92 ? 1.222 0.915 6.360 1.00 97.19 92 ILE A C 1
ATOM 712 O O . ILE A 1 92 ? 1.286 -0.252 5.971 1.00 97.19 92 ILE A O 1
ATOM 716 N N . PHE A 1 93 ? 2.228 1.776 6.190 1.00 96.69 93 PHE A N 1
ATOM 717 C CA . PHE A 1 93 ? 3.501 1.413 5.575 1.00 96.69 93 PHE A CA 1
ATOM 718 C C . PHE A 1 93 ? 4.214 0.300 6.350 1.00 96.69 93 PHE A C 1
ATOM 720 O O . PHE A 1 93 ? 4.685 -0.657 5.733 1.00 96.69 93 PHE A O 1
ATOM 727 N N . ASP A 1 94 ? 4.259 0.364 7.679 1.00 96.94 94 ASP A N 1
ATOM 728 C CA . ASP A 1 94 ? 4.890 -0.672 8.505 1.00 96.94 94 ASP A CA 1
ATOM 729 C C . ASP A 1 94 ? 4.195 -2.032 8.339 1.00 96.94 94 ASP A C 1
ATOM 731 O O . ASP A 1 94 ? 4.852 -3.073 8.257 1.00 96.94 94 ASP A O 1
ATOM 735 N N . HIS A 1 95 ? 2.874 -2.028 8.140 1.00 98.06 95 HIS A N 1
ATOM 736 C CA . HIS A 1 95 ? 2.086 -3.241 7.909 1.00 98.06 95 HIS A CA 1
ATOM 737 C C . HIS A 1 95 ? 2.250 -3.843 6.505 1.00 98.06 95 HIS A C 1
ATOM 739 O O . HIS A 1 95 ? 1.766 -4.949 6.258 1.00 98.06 95 HIS A O 1
ATOM 745 N N . THR A 1 96 ? 3.023 -3.217 5.608 1.00 98.38 96 THR A N 1
ATOM 746 C CA . THR A 1 96 ? 3.534 -3.905 4.403 1.00 98.38 96 THR A CA 1
ATOM 747 C C . THR A 1 96 ? 4.531 -5.022 4.736 1.00 98.38 96 THR A C 1
ATOM 749 O O . THR A 1 96 ? 4.855 -5.811 3.855 1.00 98.38 96 THR A O 1
ATOM 752 N N . LEU A 1 97 ? 5.002 -5.118 5.988 1.00 97.81 97 LEU A N 1
ATOM 753 C CA . LEU A 1 97 ? 5.840 -6.206 6.509 1.00 97.81 97 LEU A CA 1
ATOM 754 C C . LEU A 1 97 ? 5.137 -7.059 7.575 1.00 97.81 97 LEU A C 1
ATOM 756 O O . LEU A 1 97 ? 5.798 -7.802 8.299 1.00 97.81 97 LEU A O 1
ATOM 760 N N . ASP A 1 98 ? 3.809 -6.978 7.686 1.00 98.62 98 ASP A N 1
ATOM 761 C CA . ASP A 1 98 ? 3.074 -7.819 8.630 1.00 98.62 98 ASP A CA 1
ATOM 762 C C . ASP A 1 98 ? 3.355 -9.311 8.377 1.00 98.62 98 ASP A C 1
ATOM 764 O O . ASP A 1 98 ? 3.462 -9.766 7.233 1.00 98.62 98 ASP A O 1
ATOM 768 N N . VAL A 1 99 ? 3.435 -10.102 9.450 1.00 97.94 99 VAL A N 1
ATOM 769 C CA . VAL A 1 99 ? 3.634 -11.558 9.367 1.00 97.94 99 VAL A CA 1
ATOM 770 C C . VAL A 1 99 ? 2.535 -12.248 8.545 1.00 97.94 99 VAL A C 1
ATOM 772 O O . VAL A 1 99 ? 2.773 -13.267 7.897 1.00 97.94 99 VAL A O 1
ATOM 775 N N . SER A 1 100 ? 1.329 -11.683 8.536 1.00 98.50 100 SER A N 1
ATOM 776 C CA . SER A 1 100 ? 0.163 -12.213 7.852 1.00 98.50 100 SER A CA 1
ATOM 777 C C . SER A 1 100 ? -0.026 -11.604 6.466 1.00 98.50 100 SER A C 1
ATOM 779 O O . SER A 1 100 ? -0.157 -10.391 6.301 1.00 98.50 100 SER A O 1
ATOM 781 N N . GLU A 1 101 ? -0.152 -12.475 5.464 1.00 98.50 101 GLU A N 1
ATOM 782 C CA . GLU A 1 101 ? -0.443 -12.094 4.079 1.00 98.50 101 GLU A CA 1
ATOM 783 C C . GLU A 1 101 ? -1.675 -11.185 3.958 1.00 98.50 101 GLU A C 1
ATOM 785 O O . GLU A 1 101 ? -1.642 -10.184 3.242 1.00 98.50 101 GLU A O 1
ATOM 790 N N . VAL A 1 102 ? -2.766 -11.511 4.662 1.00 98.44 102 VAL A N 1
ATOM 791 C CA . VAL A 1 102 ? -4.031 -10.770 4.530 1.00 98.44 102 VAL A CA 1
ATOM 792 C C . VAL A 1 102 ? -3.908 -9.327 5.017 1.00 98.44 102 VAL A C 1
ATOM 794 O O . VAL A 1 102 ? -4.594 -8.450 4.492 1.00 98.44 102 VAL A O 1
ATOM 797 N N . VAL A 1 103 ? -3.014 -9.071 5.977 1.00 98.75 103 VAL A N 1
ATOM 798 C CA . VAL A 1 103 ? -2.728 -7.728 6.490 1.00 98.75 103 VAL A CA 1
ATOM 799 C C . VAL A 1 103 ? -1.826 -6.975 5.517 1.00 98.75 103 VAL A C 1
ATOM 801 O O . VAL A 1 103 ? -2.161 -5.852 5.148 1.00 98.75 103 VAL A O 1
ATOM 804 N N . ARG A 1 104 ? -0.756 -7.609 5.008 1.00 98.75 104 ARG A N 1
ATOM 805 C CA . ARG A 1 104 ? 0.104 -6.997 3.976 1.00 98.75 104 ARG A CA 1
ATOM 806 C C . ARG A 1 104 ? -0.700 -6.596 2.746 1.00 98.75 104 ARG A C 1
ATOM 808 O O . ARG A 1 104 ? -0.590 -5.469 2.273 1.00 98.75 104 ARG A O 1
ATOM 815 N N . LYS A 1 105 ? -1.581 -7.478 2.265 1.00 98.62 105 LYS A N 1
ATOM 816 C CA . LYS A 1 105 ? -2.483 -7.181 1.146 1.00 98.62 105 LYS A CA 1
ATOM 817 C C . LYS A 1 105 ? -3.391 -5.982 1.444 1.00 98.62 105 LYS A C 1
ATOM 819 O O . LYS A 1 105 ? -3.560 -5.120 0.586 1.00 98.62 105 LYS A O 1
ATOM 824 N N . ALA A 1 106 ? -3.960 -5.907 2.649 1.00 98.56 106 ALA A N 1
ATOM 825 C CA . ALA A 1 106 ? -4.782 -4.770 3.060 1.00 98.56 106 ALA A CA 1
ATOM 826 C C . ALA A 1 106 ? -3.984 -3.457 3.112 1.00 98.56 106 ALA A C 1
ATOM 828 O O . ALA A 1 106 ? -4.507 -2.422 2.707 1.00 98.56 106 ALA A O 1
ATOM 829 N N . ALA A 1 107 ? -2.714 -3.501 3.528 1.00 98.50 107 ALA A N 1
ATOM 830 C CA . ALA A 1 107 ? -1.833 -2.338 3.495 1.00 98.50 107 ALA A CA 1
ATOM 831 C C . ALA A 1 107 ? -1.634 -1.815 2.061 1.00 98.50 107 ALA A C 1
ATOM 833 O O . ALA A 1 107 ? -1.862 -0.632 1.820 1.00 98.50 107 ALA A O 1
ATOM 834 N N . TYR A 1 108 ? -1.318 -2.681 1.085 1.00 98.50 108 TYR A N 1
ATOM 835 C CA . TYR A 1 108 ? -1.223 -2.269 -0.329 1.00 98.50 108 TYR A CA 1
ATOM 836 C C . TYR A 1 108 ? -2.544 -1.725 -0.871 1.00 98.50 108 TYR A C 1
ATOM 838 O O . TYR A 1 108 ? -2.546 -0.705 -1.557 1.00 98.50 108 TYR A O 1
ATOM 846 N N . TYR A 1 109 ? -3.669 -2.357 -0.526 1.00 97.94 109 TYR A N 1
ATOM 847 C CA . TYR A 1 109 ? -4.986 -1.854 -0.907 1.00 97.94 109 TYR A CA 1
ATOM 848 C C . TYR A 1 109 ? -5.213 -0.427 -0.388 1.00 97.94 109 TYR A C 1
ATOM 850 O O . TYR A 1 109 ? -5.641 0.445 -1.140 1.00 97.94 109 TYR A O 1
ATOM 858 N N . ILE A 1 110 ? -4.909 -0.148 0.880 1.00 97.12 110 ILE A N 1
ATOM 859 C CA . ILE A 1 110 ? -5.117 1.190 1.447 1.00 97.12 110 ILE A CA 1
ATOM 860 C C . ILE A 1 110 ? -4.126 2.207 0.886 1.00 97.12 110 ILE A C 1
ATOM 862 O O . ILE A 1 110 ? -4.545 3.319 0.565 1.00 97.12 110 ILE A O 1
ATOM 866 N N . LEU A 1 111 ? -2.856 1.833 0.706 1.00 97.06 111 LEU A N 1
ATOM 867 C CA . LEU A 1 111 ? -1.864 2.685 0.044 1.00 97.06 111 LEU A CA 1
ATOM 868 C C . LEU A 1 111 ? -2.351 3.119 -1.343 1.00 97.06 111 LEU A C 1
ATOM 870 O O . LEU A 1 111 ? -2.274 4.299 -1.663 1.00 97.06 111 LEU A O 1
ATOM 874 N N . ALA A 1 112 ? -2.930 2.199 -2.117 1.00 95.31 112 ALA A N 1
ATOM 875 C CA . ALA A 1 112 ? -3.481 2.491 -3.437 1.00 95.31 112 ALA A CA 1
ATOM 876 C C . ALA A 1 112 ? -4.660 3.481 -3.371 1.00 95.31 112 ALA A C 1
ATOM 878 O O . ALA A 1 112 ? -4.715 4.446 -4.123 1.00 95.31 112 ALA A O 1
ATOM 879 N N . ASN A 1 113 ? -5.605 3.258 -2.453 1.00 93.69 113 ASN A N 1
ATOM 880 C CA . ASN A 1 113 ? -6.877 3.985 -2.454 1.00 93.69 113 ASN A CA 1
ATOM 881 C C . ASN A 1 113 ? -6.850 5.313 -1.683 1.00 93.69 113 ASN A C 1
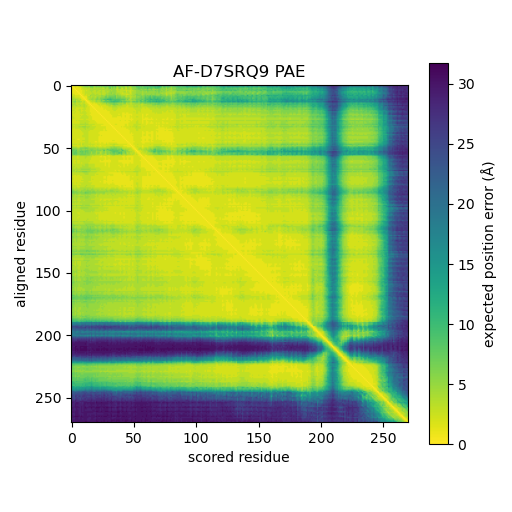ATOM 883 O O . ASN A 1 113 ? -7.684 6.177 -1.951 1.00 93.69 113 ASN A O 1
ATOM 887 N N . LYS A 1 114 ? -5.954 5.472 -0.700 1.00 93.25 114 LYS A N 1
ATOM 888 C CA . LYS A 1 114 ? -5.961 6.622 0.222 1.00 93.25 114 LYS A CA 1
ATOM 889 C C . LYS A 1 114 ? -4.747 7.547 0.095 1.00 93.25 114 LYS A C 1
ATOM 891 O O . LYS A 1 114 ? -4.816 8.663 0.601 1.00 93.25 114 LYS A O 1
ATOM 896 N N . PHE A 1 115 ? -3.663 7.123 -0.561 1.00 92.62 115 PHE A N 1
ATOM 897 C CA . PHE A 1 115 ? -2.409 7.884 -0.606 1.00 92.62 115 PHE A CA 1
ATOM 898 C C . PHE A 1 115 ? -1.904 8.054 -2.047 1.00 92.62 115 PHE A C 1
ATOM 900 O O . PHE A 1 115 ? -1.342 7.117 -2.619 1.00 92.62 115 PHE A O 1
ATOM 907 N N . PRO A 1 116 ? -2.073 9.248 -2.646 1.00 90.44 116 PRO A N 1
ATOM 908 C CA . PRO A 1 116 ? -1.487 9.557 -3.944 1.00 90.44 116 PRO A CA 1
ATOM 909 C C . PRO A 1 116 ? 0.035 9.383 -3.938 1.00 90.44 116 PRO A C 1
ATOM 911 O O . PRO A 1 116 ? 0.700 9.608 -2.925 1.00 90.44 116 PRO A O 1
ATOM 914 N N . LEU A 1 117 ? 0.611 9.061 -5.096 1.00 93.81 117 LEU A N 1
ATOM 915 C CA . LEU A 1 117 ? 2.059 8.901 -5.265 1.00 93.81 117 LEU A CA 1
ATOM 916 C C . LEU A 1 117 ? 2.843 10.096 -4.689 1.00 93.81 117 LEU A C 1
ATOM 918 O O . LEU A 1 117 ? 3.840 9.921 -3.984 1.00 93.81 117 LEU A O 1
ATOM 922 N N . GLN A 1 118 ? 2.353 11.312 -4.936 1.00 93.00 118 GLN A N 1
ATOM 923 C CA . GLN A 1 118 ? 2.982 12.571 -4.543 1.00 93.00 118 GLN A CA 1
ATOM 924 C C . GLN A 1 118 ? 3.045 12.772 -3.024 1.00 93.00 118 GLN A C 1
ATOM 926 O O . GLN A 1 118 ? 3.962 13.444 -2.557 1.00 93.00 118 GLN A O 1
ATOM 931 N N . SER A 1 119 ? 2.129 12.179 -2.245 1.00 92.38 119 SER A N 1
ATOM 932 C CA . SER A 1 119 ? 2.110 12.345 -0.783 1.00 92.38 119 SER A CA 1
ATOM 933 C C . SER A 1 119 ? 3.153 11.490 -0.060 1.00 92.38 119 SER A C 1
ATOM 935 O O . SER A 1 119 ? 3.385 11.676 1.130 1.00 92.38 119 SER A O 1
ATOM 937 N N . LEU A 1 120 ? 3.770 10.531 -0.753 1.00 94.25 120 LEU A N 1
ATOM 938 C CA . LEU A 1 120 ? 4.793 9.646 -0.198 1.00 94.25 120 LEU A CA 1
ATOM 939 C C . LEU A 1 120 ? 6.187 10.184 -0.522 1.00 94.25 120 LEU A C 1
ATOM 941 O O . LEU A 1 120 ? 6.413 10.696 -1.616 1.00 94.25 120 LEU A O 1
ATOM 945 N N . SER A 1 121 ? 7.149 10.037 0.391 1.00 95.75 121 SER A N 1
ATOM 946 C CA . SER A 1 121 ? 8.545 10.365 0.077 1.00 95.75 121 SER A CA 1
ATOM 947 C C . SER A 1 121 ? 9.122 9.370 -0.935 1.00 95.75 121 SER A C 1
ATOM 949 O O . SER A 1 121 ? 8.709 8.210 -0.977 1.00 95.75 121 SER A O 1
ATOM 951 N N . ILE A 1 122 ? 10.118 9.796 -1.716 1.00 97.06 122 ILE A N 1
ATOM 952 C CA . ILE A 1 122 ? 10.801 8.949 -2.712 1.00 97.06 122 ILE A CA 1
ATOM 953 C C . ILE A 1 122 ? 11.268 7.629 -2.082 1.00 97.06 122 ILE A C 1
ATOM 955 O O . ILE A 1 122 ? 10.937 6.552 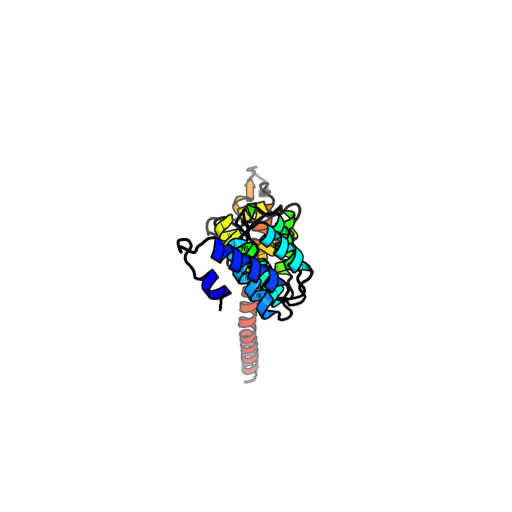-2.571 1.00 97.06 122 ILE A O 1
ATOM 959 N N . LYS A 1 123 ? 11.932 7.704 -0.922 1.00 96.50 123 LYS A N 1
ATOM 960 C CA . LYS A 1 123 ? 12.384 6.528 -0.165 1.00 96.50 123 LYS A CA 1
ATOM 961 C C . LYS A 1 123 ? 11.238 5.583 0.217 1.00 96.50 123 LYS A C 1
ATOM 963 O O . LYS A 1 123 ? 11.408 4.369 0.192 1.00 96.50 123 LYS A O 1
ATOM 968 N N . VAL A 1 124 ? 10.075 6.113 0.598 1.00 96.38 124 VAL A N 1
ATOM 969 C CA . VAL A 1 124 ? 8.908 5.281 0.936 1.00 96.38 124 VAL A CA 1
ATOM 970 C C . VAL A 1 124 ? 8.351 4.602 -0.314 1.00 96.38 124 VAL A C 1
ATOM 972 O O . VAL A 1 124 ? 8.098 3.399 -0.273 1.00 96.38 124 VAL A O 1
ATOM 975 N N . ARG A 1 125 ? 8.230 5.324 -1.439 1.00 97.81 125 ARG A N 1
ATOM 976 C CA . ARG A 1 125 ? 7.765 4.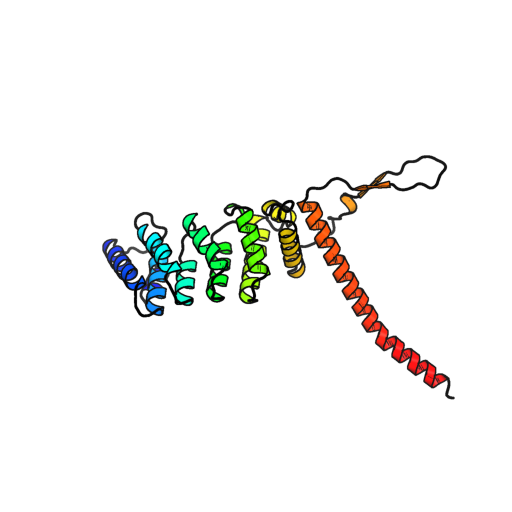760 -2.721 1.00 97.81 125 ARG A CA 1
ATOM 977 C C . ARG A 1 125 ? 8.624 3.573 -3.148 1.00 97.81 125 ARG A C 1
ATOM 979 O O . ARG A 1 125 ? 8.091 2.516 -3.479 1.00 97.81 125 ARG A O 1
ATOM 986 N N . THR A 1 126 ? 9.947 3.726 -3.090 1.00 97.81 126 THR A N 1
ATOM 987 C CA . THR A 1 126 ? 10.880 2.679 -3.521 1.00 97.81 126 THR A CA 1
ATOM 988 C C . THR A 1 126 ? 10.835 1.457 -2.609 1.00 97.81 126 THR A C 1
ATOM 990 O O . THR A 1 126 ? 10.840 0.332 -3.105 1.00 97.81 126 THR A O 1
ATOM 993 N N . ILE A 1 127 ? 10.687 1.643 -1.291 1.00 98.06 127 ILE A N 1
ATOM 994 C CA . ILE A 1 127 ? 10.526 0.524 -0.352 1.00 98.06 127 ILE A CA 1
ATOM 995 C C . ILE A 1 127 ? 9.193 -0.208 -0.560 1.00 98.06 127 ILE A C 1
ATOM 997 O O . ILE A 1 127 ? 9.187 -1.438 -0.533 1.00 98.06 127 ILE A O 1
ATOM 1001 N N . ILE A 1 128 ? 8.082 0.509 -0.781 1.00 98.25 128 ILE A N 1
ATOM 1002 C CA . ILE A 1 128 ? 6.770 -0.101 -1.073 1.00 98.25 128 ILE A CA 1
ATOM 1003 C C . ILE A 1 128 ? 6.882 -1.015 -2.297 1.00 98.25 128 ILE A C 1
ATOM 1005 O O . ILE A 1 128 ? 6.505 -2.182 -2.234 1.00 98.25 128 ILE A O 1
ATOM 1009 N N . LEU A 1 129 ? 7.455 -0.507 -3.391 1.00 98.12 129 LEU A N 1
ATOM 1010 C CA . LEU A 1 129 ? 7.605 -1.269 -4.632 1.00 98.12 129 LEU A CA 1
ATOM 1011 C C . LEU A 1 129 ? 8.535 -2.468 -4.459 1.00 98.12 129 LEU A C 1
ATOM 1013 O O . LEU A 1 129 ? 8.191 -3.577 -4.861 1.00 98.12 129 LEU A O 1
ATOM 1017 N N . GLN A 1 130 ? 9.684 -2.264 -3.812 1.00 97.62 130 GLN A N 1
ATOM 1018 C CA . GLN A 1 130 ? 10.640 -3.334 -3.559 1.00 97.62 130 GLN A CA 1
ATOM 1019 C C . GLN A 1 130 ? 10.002 -4.461 -2.743 1.00 97.62 130 GLN A C 1
ATOM 1021 O O . GLN A 1 130 ? 10.087 -5.618 -3.144 1.00 97.62 130 GLN A O 1
ATOM 1026 N N . ARG A 1 131 ? 9.334 -4.130 -1.628 1.00 97.94 131 ARG A N 1
ATOM 1027 C CA . ARG A 1 131 ? 8.666 -5.115 -0.766 1.00 97.94 131 ARG A CA 1
ATOM 1028 C C . ARG A 1 131 ? 7.576 -5.868 -1.520 1.00 97.94 131 ARG A C 1
ATOM 1030 O O . ARG A 1 131 ? 7.507 -7.085 -1.406 1.00 97.94 131 ARG A O 1
ATOM 1037 N N . GLY A 1 132 ? 6.740 -5.169 -2.285 1.00 98.25 132 GLY A N 1
ATOM 1038 C CA . GLY A 1 132 ? 5.576 -5.772 -2.931 1.00 98.25 132 GLY A CA 1
ATOM 1039 C C . GLY A 1 132 ? 5.941 -6.648 -4.124 1.00 98.25 132 GLY A C 1
ATOM 1040 O O . GLY A 1 132 ? 5.370 -7.727 -4.293 1.00 98.25 132 GLY A O 1
ATOM 1041 N N . HIS A 1 133 ? 6.934 -6.241 -4.918 1.00 95.94 133 HIS A N 1
ATOM 1042 C CA . HIS A 1 133 ? 7.440 -7.053 -6.026 1.00 95.94 133 HIS A CA 1
ATOM 1043 C C . HIS A 1 133 ? 8.152 -8.323 -5.558 1.00 95.94 133 HIS A C 1
ATOM 1045 O O . HIS A 1 133 ? 8.097 -9.331 -6.260 1.00 95.94 133 HIS A O 1
ATOM 1051 N N . THR A 1 134 ? 8.797 -8.293 -4.387 1.00 96.56 134 THR A N 1
ATOM 1052 C CA . THR A 1 134 ? 9.492 -9.459 -3.818 1.00 96.56 134 THR A CA 1
ATOM 1053 C C . THR A 1 134 ? 8.709 -10.159 -2.709 1.00 96.56 134 THR A C 1
ATOM 1055 O O . THR A 1 134 ? 9.291 -10.963 -1.980 1.00 96.56 134 THR A O 1
ATOM 1058 N N . ASP A 1 135 ? 7.420 -9.852 -2.532 1.00 98.50 135 ASP A N 1
ATOM 1059 C CA . ASP A 1 135 ? 6.602 -10.542 -1.533 1.00 98.50 135 ASP A CA 1
ATOM 1060 C C . ASP A 1 135 ? 6.496 -12.032 -1.885 1.00 98.50 135 ASP A C 1
ATOM 1062 O O . ASP A 1 135 ? 6.387 -12.413 -3.051 1.00 98.50 135 ASP A O 1
ATOM 1066 N N . CYS A 1 136 ? 6.523 -12.895 -0.869 1.00 97.19 136 CYS A N 1
ATOM 1067 C CA . CYS A 1 136 ? 6.391 -14.335 -1.069 1.00 97.19 136 CYS A CA 1
ATOM 1068 C C . CYS A 1 136 ? 4.978 -14.748 -1.508 1.00 97.19 136 CYS A C 1
ATOM 1070 O O . CYS A 1 136 ? 4.798 -15.841 -2.047 1.00 97.19 136 CYS A O 1
ATOM 1072 N N . SER A 1 137 ? 3.975 -13.894 -1.284 1.00 98.25 137 SER A N 1
ATOM 1073 C CA . SER A 1 137 ? 2.601 -14.140 -1.689 1.00 98.25 137 SER A CA 1
ATOM 1074 C C . SER A 1 137 ? 2.267 -13.486 -3.022 1.00 98.25 137 SER A C 1
ATOM 1076 O O . SER A 1 137 ? 2.217 -12.261 -3.152 1.00 98.25 137 SER A O 1
ATOM 1078 N N . ALA A 1 138 ? 1.855 -14.317 -3.980 1.00 97.88 138 ALA A N 1
ATOM 1079 C CA . ALA A 1 138 ? 1.322 -13.856 -5.257 1.00 97.88 138 ALA A CA 1
ATOM 1080 C C . ALA A 1 138 ? 0.100 -12.930 -5.097 1.00 97.88 138 ALA A C 1
ATOM 1082 O O . ALA A 1 138 ? -0.127 -12.061 -5.940 1.00 97.88 138 ALA A O 1
ATOM 1083 N N . ALA A 1 139 ? -0.692 -13.087 -4.027 1.00 98.00 139 ALA A N 1
ATOM 1084 C CA . ALA A 1 139 ? -1.834 -12.217 -3.765 1.00 98.00 139 ALA A CA 1
ATOM 1085 C C . ALA A 1 139 ? -1.394 -10.797 -3.379 1.00 98.00 139 ALA A C 1
ATOM 1087 O O . ALA A 1 139 ? -2.028 -9.833 -3.810 1.00 98.00 139 ALA A O 1
ATOM 1088 N N . VAL A 1 140 ? -0.304 -10.668 -2.616 1.00 98.62 140 VAL A N 1
ATOM 1089 C CA . VAL A 1 140 ? 0.282 -9.373 -2.241 1.00 98.62 140 VAL A CA 1
ATOM 1090 C C . VAL A 1 140 ? 0.986 -8.741 -3.437 1.00 98.62 140 VAL A C 1
ATOM 1092 O O . VAL A 1 140 ? 0.720 -7.582 -3.744 1.00 98.62 140 VAL A O 1
ATOM 1095 N N . THR A 1 141 ? 1.792 -9.507 -4.181 1.00 98.31 141 THR A N 1
ATOM 1096 C CA . THR A 1 141 ? 2.443 -9.017 -5.407 1.00 98.31 141 THR A CA 1
ATOM 1097 C C . THR A 1 141 ? 1.424 -8.506 -6.423 1.00 98.31 141 THR A C 1
ATOM 1099 O O . THR A 1 141 ? 1.629 -7.460 -7.037 1.00 98.31 141 THR A O 1
ATOM 1102 N N . LYS A 1 142 ? 0.283 -9.193 -6.569 1.00 97.94 142 LYS A N 1
ATOM 1103 C CA . LYS A 1 142 ? -0.816 -8.746 -7.435 1.00 97.94 142 LYS A CA 1
ATOM 1104 C C . LYS A 1 142 ? -1.433 -7.427 -6.963 1.00 97.94 142 LYS A C 1
ATOM 1106 O O . LYS A 1 142 ? -1.737 -6.581 -7.800 1.00 97.94 142 LYS A O 1
ATOM 1111 N N . GLU A 1 143 ? -1.625 -7.245 -5.659 1.00 98.31 143 GLU A N 1
ATOM 1112 C CA . GLU A 1 143 ? -2.161 -5.992 -5.109 1.00 98.31 143 GLU A CA 1
ATOM 1113 C C . GLU A 1 143 ? -1.158 -4.836 -5.266 1.00 98.31 143 GLU A C 1
ATOM 1115 O O . GLU A 1 143 ? -1.548 -3.736 -5.648 1.00 98.31 143 GLU A O 1
ATOM 1120 N N . CYS A 1 144 ? 0.142 -5.094 -5.081 1.00 98.44 144 CYS A N 1
ATOM 1121 C CA . CYS A 1 144 ? 1.203 -4.127 -5.369 1.00 98.44 144 CYS A CA 1
ATOM 1122 C C . CYS A 1 144 ? 1.233 -3.735 -6.853 1.00 98.44 144 CYS A C 1
ATOM 1124 O O . CYS A 1 144 ? 1.322 -2.553 -7.178 1.00 98.44 144 CYS A O 1
ATOM 1126 N N . LEU A 1 145 ? 1.112 -4.704 -7.768 1.00 98.06 145 LEU A N 1
ATOM 1127 C CA . LEU A 1 145 ? 1.041 -4.422 -9.204 1.00 98.06 145 LEU A CA 1
ATOM 1128 C C . LEU A 1 145 ? -0.192 -3.580 -9.552 1.00 98.06 145 LEU A C 1
ATOM 1130 O O . LEU A 1 145 ? -0.108 -2.703 -10.408 1.00 98.06 145 LEU A O 1
ATOM 1134 N N . LYS A 1 146 ? -1.325 -3.822 -8.884 1.00 97.38 146 LYS A N 1
ATOM 1135 C CA . LYS A 1 146 ? -2.539 -3.018 -9.046 1.00 97.38 146 LYS A CA 1
ATOM 1136 C C . LYS A 1 146 ? -2.318 -1.572 -8.596 1.00 97.38 146 LYS A C 1
ATOM 1138 O O . LYS A 1 146 ? -2.641 -0.660 -9.346 1.00 97.38 146 LYS A O 1
ATOM 1143 N N . LEU A 1 147 ? -1.717 -1.366 -7.421 1.00 97.81 147 LEU A N 1
ATOM 1144 C CA . LEU A 1 147 ? -1.314 -0.042 -6.932 1.00 97.81 147 LEU A CA 1
ATOM 1145 C C . LEU A 1 147 ? -0.414 0.675 -7.950 1.00 97.81 147 LEU A C 1
ATOM 1147 O O . LEU A 1 147 ? -0.682 1.815 -8.322 1.00 97.81 147 LEU A O 1
ATOM 1151 N N . LEU A 1 148 ? 0.622 -0.013 -8.433 1.00 98.00 148 LEU A N 1
ATOM 1152 C CA . LEU A 1 148 ? 1.581 0.534 -9.390 1.00 98.00 148 LEU A CA 1
ATOM 1153 C C . LEU A 1 148 ? 0.912 0.912 -10.718 1.00 98.00 148 LEU A C 1
ATOM 1155 O O . LEU A 1 148 ? 1.154 1.991 -11.252 1.00 98.00 148 LEU A O 1
ATOM 1159 N N . LYS A 1 149 ? 0.083 0.022 -11.265 1.00 97.06 149 LYS A N 1
ATOM 1160 C CA . LYS A 1 149 ? -0.532 0.197 -12.581 1.00 97.06 149 LYS A CA 1
ATOM 1161 C C . LYS A 1 149 ? -1.703 1.176 -12.546 1.00 97.06 149 LYS A C 1
ATOM 1163 O O . LYS A 1 149 ? -1.721 2.131 -13.315 1.00 97.06 149 LYS A O 1
ATOM 1168 N N . ASP A 1 150 ? -2.692 0.913 -11.704 1.00 96.31 150 ASP A N 1
ATOM 1169 C CA . ASP A 1 150 ? -3.984 1.594 -11.783 1.00 96.31 150 ASP A CA 1
ATOM 1170 C C . ASP A 1 150 ? -3.913 2.964 -11.094 1.00 96.31 150 ASP A C 1
ATOM 1172 O O . ASP A 1 150 ? -4.391 3.964 -11.629 1.00 96.31 150 ASP A O 1
ATOM 1176 N N . GLU A 1 151 ? -3.253 3.040 -9.936 1.00 96.31 151 GLU A N 1
ATOM 1177 C CA . GLU A 1 151 ? -3.198 4.282 -9.162 1.00 96.31 151 GLU A CA 1
ATOM 1178 C C . GLU A 1 151 ? -1.966 5.125 -9.504 1.00 96.31 151 GLU A C 1
ATOM 1180 O O . GLU A 1 151 ? -2.095 6.319 -9.769 1.00 96.31 151 GLU A O 1
ATOM 1185 N N . TRP A 1 152 ? -0.763 4.549 -9.527 1.00 97.44 152 TRP A N 1
ATOM 1186 C CA . TRP A 1 152 ? 0.446 5.352 -9.746 1.00 97.44 152 TRP A CA 1
ATOM 1187 C C . TRP A 1 152 ? 0.666 5.679 -11.225 1.00 97.44 152 TRP A C 1
ATOM 1189 O O . TRP A 1 152 ? 0.748 6.851 -11.576 1.00 97.44 152 TRP A O 1
ATOM 1199 N N . LEU A 1 153 ? 0.690 4.682 -12.112 1.00 97.12 153 LEU A N 1
ATOM 1200 C CA . LEU A 1 153 ? 0.898 4.920 -13.540 1.00 97.12 153 LEU A CA 1
ATOM 1201 C C . LEU A 1 153 ? -0.312 5.610 -14.184 1.00 97.12 153 LEU A C 1
ATOM 1203 O O . LEU A 1 153 ? -0.179 6.705 -14.725 1.00 97.12 153 LEU A O 1
ATOM 1207 N N . VAL A 1 154 ? -1.491 4.982 -14.149 1.00 95.94 154 VAL A N 1
ATOM 1208 C CA . VAL A 1 154 ? -2.660 5.478 -14.894 1.00 95.94 154 VAL A CA 1
ATOM 1209 C C . VAL A 1 154 ? -3.197 6.777 -14.297 1.00 95.94 154 VAL A C 1
ATOM 1211 O O . VAL A 1 154 ? -3.382 7.742 -15.032 1.00 95.94 154 VAL A O 1
ATOM 1214 N N . LYS A 1 155 ? -3.433 6.828 -12.983 1.00 95.62 155 LYS A N 1
ATOM 1215 C CA . LYS A 1 155 ? -4.090 7.982 -12.353 1.00 95.62 155 LYS A CA 1
ATOM 1216 C C . LYS A 1 155 ? -3.128 9.104 -11.953 1.00 95.62 155 LYS A C 1
ATOM 1218 O O . LYS A 1 155 ? -3.457 10.261 -12.188 1.00 95.62 155 LYS A O 1
ATOM 1223 N N . CYS A 1 156 ? -1.963 8.809 -11.366 1.00 95.69 156 CYS A N 1
ATOM 1224 C CA . CYS A 1 156 ? -1.023 9.865 -10.952 1.00 95.69 156 CYS A CA 1
ATOM 1225 C C . CYS A 1 156 ? -0.133 10.371 -12.100 1.00 95.69 156 CYS A C 1
ATOM 1227 O O . CYS A 1 156 ? 0.249 11.540 -12.079 1.00 95.69 156 CYS A O 1
ATOM 1229 N N . CYS A 1 157 ? 0.187 9.520 -13.080 1.00 95.75 157 CYS A N 1
ATOM 1230 C CA . CYS A 1 157 ? 1.111 9.832 -14.178 1.00 95.75 157 CYS A CA 1
ATOM 1231 C C . CYS A 1 157 ? 0.444 9.821 -15.566 1.00 95.75 157 CYS A C 1
ATOM 1233 O O . CYS A 1 157 ? 1.140 9.861 -16.574 1.00 95.75 157 CYS A O 1
ATOM 1235 N N . ASN A 1 158 ? -0.892 9.762 -15.649 1.00 94.88 158 ASN A N 1
ATOM 1236 C CA . ASN A 1 158 ? -1.652 9.753 -16.911 1.00 94.88 158 ASN A CA 1
ATOM 1237 C C . ASN A 1 158 ? -1.221 8.661 -17.908 1.00 94.88 158 ASN A C 1
ATOM 1239 O O . ASN A 1 158 ? -1.325 8.833 -19.122 1.00 94.88 158 ASN A O 1
ATOM 1243 N N . GLY A 1 159 ? -0.724 7.531 -17.406 1.00 94.88 159 GLY A N 1
ATOM 1244 C CA . GLY A 1 159 ? -0.225 6.436 -18.232 1.00 94.88 159 GLY A CA 1
ATOM 1245 C C . GLY A 1 159 ? 1.192 6.629 -18.777 1.00 94.88 159 GLY A C 1
ATOM 1246 O O . GLY A 1 159 ? 1.642 5.766 -19.526 1.00 94.88 159 GLY A O 1
ATOM 1247 N N . ASP A 1 160 ? 1.902 7.702 -18.411 1.00 95.06 160 ASP A N 1
ATOM 1248 C CA . ASP A 1 160 ? 3.280 7.946 -18.844 1.00 95.06 160 ASP A CA 1
ATOM 1249 C C . ASP A 1 160 ? 4.295 7.245 -17.910 1.00 95.06 160 ASP A C 1
ATOM 1251 O O . ASP A 1 160 ? 4.457 7.642 -16.749 1.00 95.06 160 ASP A O 1
ATOM 1255 N N . PRO A 1 161 ? 5.003 6.199 -18.386 1.00 96.06 161 PRO A N 1
ATOM 1256 C CA . PRO A 1 161 ? 6.008 5.509 -17.587 1.00 96.06 161 PRO A CA 1
ATOM 1257 C C . PRO A 1 161 ? 7.248 6.366 -17.311 1.00 96.06 161 PRO A C 1
ATOM 1259 O O . PRO A 1 161 ? 7.877 6.167 -16.278 1.00 96.06 161 PRO A O 1
ATOM 1262 N N . ILE A 1 162 ? 7.610 7.314 -18.181 1.00 95.62 162 ILE A N 1
ATOM 1263 C CA . ILE A 1 162 ? 8.767 8.191 -17.952 1.00 95.62 162 ILE A CA 1
ATOM 1264 C C . ILE A 1 162 ? 8.448 9.150 -16.804 1.00 95.62 162 ILE A C 1
ATOM 1266 O O . ILE A 1 162 ? 9.265 9.317 -15.902 1.00 95.62 162 ILE A O 1
ATOM 1270 N N . GLU A 1 163 ? 7.239 9.714 -16.781 1.00 96.81 163 GLU A N 1
ATOM 1271 C CA . GLU A 1 163 ? 6.776 10.546 -15.667 1.00 96.81 163 GLU A CA 1
ATOM 1272 C C . GLU A 1 163 ? 6.746 9.764 -14.346 1.00 96.81 163 GLU A C 1
ATOM 1274 O O . GLU A 1 163 ? 7.195 10.272 -13.320 1.00 96.81 163 GLU A O 1
ATOM 1279 N N . LEU A 1 164 ? 6.303 8.502 -14.362 1.00 97.69 164 LEU A N 1
ATOM 1280 C CA . LEU A 1 164 ? 6.367 7.634 -13.183 1.00 97.69 164 LEU A CA 1
ATOM 1281 C C . LEU A 1 164 ? 7.804 7.447 -12.676 1.00 97.69 164 LEU A C 1
ATOM 1283 O O . LEU A 1 164 ? 8.035 7.508 -11.467 1.00 97.69 164 LEU A O 1
ATOM 1287 N N . LEU A 1 165 ? 8.768 7.230 -13.575 1.00 97.88 165 LEU A N 1
ATOM 1288 C CA . LEU A 1 165 ? 10.173 7.049 -13.200 1.00 97.88 165 LEU A CA 1
ATOM 1289 C C . LEU A 1 165 ? 10.757 8.296 -12.516 1.00 97.88 165 LEU A C 1
ATOM 1291 O O . LEU A 1 165 ? 11.526 8.140 -11.567 1.00 97.88 165 LEU A O 1
ATOM 1295 N N . LYS A 1 166 ? 10.320 9.510 -12.880 1.00 96.81 166 LYS A N 1
ATOM 1296 C CA . LYS A 1 166 ? 10.760 10.751 -12.206 1.00 96.81 166 LYS A CA 1
ATOM 1297 C C . LYS A 1 166 ? 10.379 10.782 -10.725 1.00 96.81 166 LYS A C 1
ATOM 1299 O O . LYS A 1 166 ? 11.082 11.366 -9.904 1.00 96.81 166 LYS A O 1
ATOM 1304 N N . TYR A 1 167 ? 9.287 10.116 -10.337 1.00 97.56 167 TYR A N 1
ATOM 1305 C CA . TYR A 1 167 ? 8.877 10.011 -8.932 1.00 97.56 167 TYR A CA 1
ATOM 1306 C C . TYR A 1 167 ? 9.704 9.005 -8.114 1.00 97.56 167 TYR A C 1
ATOM 1308 O O . TYR A 1 167 ? 9.504 8.926 -6.894 1.00 97.56 167 TYR A O 1
ATOM 1316 N N . LEU A 1 168 ? 10.599 8.238 -8.744 1.00 97.44 168 LEU A N 1
ATOM 1317 C CA . LEU A 1 168 ? 11.367 7.173 -8.096 1.00 97.44 168 LEU A CA 1
ATOM 1318 C C . LEU A 1 168 ? 12.838 7.515 -7.848 1.00 97.44 168 LEU A C 1
ATOM 1320 O O . LEU A 1 168 ? 13.478 6.742 -7.142 1.00 97.44 168 LEU A O 1
ATOM 1324 N N . ASP A 1 169 ? 13.345 8.642 -8.366 1.00 95.81 169 ASP A N 1
ATOM 1325 C CA . ASP A 1 169 ? 14.775 8.996 -8.316 1.00 95.81 169 ASP A CA 1
ATOM 1326 C C . ASP A 1 169 ? 15.645 7.831 -8.808 1.00 95.81 169 ASP A C 1
ATOM 1328 O O . ASP A 1 169 ? 16.344 7.148 -8.055 1.00 95.81 169 ASP A O 1
ATOM 1332 N N . VAL A 1 170 ? 15.515 7.535 -10.100 1.00 97.06 170 VAL A N 1
ATOM 1333 C CA . VAL A 1 170 ? 16.134 6.357 -10.716 1.00 97.06 170 VAL A CA 1
ATOM 1334 C C . VAL A 1 170 ? 17.656 6.436 -10.798 1.00 97.06 170 VAL A C 1
ATOM 1336 O O . VAL A 1 170 ? 18.290 5.405 -11.005 1.00 97.06 170 VAL A O 1
ATOM 1339 N N . GLU A 1 171 ? 18.246 7.615 -10.600 1.00 95.88 171 GLU A N 1
ATOM 1340 C CA . GLU A 1 171 ? 19.694 7.766 -10.441 1.00 95.88 171 GLU A CA 1
ATOM 1341 C C . GLU A 1 171 ? 20.169 7.096 -9.146 1.00 95.88 171 GLU A C 1
ATOM 1343 O O . GLU A 1 171 ? 21.167 6.375 -9.142 1.00 95.88 171 GLU A O 1
ATOM 1348 N N . THR A 1 172 ? 19.416 7.270 -8.056 1.00 97.00 172 THR A N 1
ATOM 1349 C CA . THR A 1 172 ? 19.707 6.638 -6.762 1.00 97.00 172 THR A CA 1
ATOM 1350 C C . THR A 1 172 ? 19.166 5.207 -6.678 1.00 97.00 172 THR A C 1
ATOM 1352 O O . THR A 1 172 ? 19.813 4.322 -6.114 1.00 97.00 172 THR A O 1
ATOM 1355 N N . TYR A 1 173 ? 17.968 4.959 -7.216 1.00 97.44 173 TYR A N 1
ATOM 1356 C CA . TYR A 1 173 ? 17.214 3.711 -7.052 1.00 97.44 173 TYR A CA 1
ATOM 1357 C C . TYR A 1 173 ? 17.017 2.949 -8.374 1.00 97.44 173 TYR A C 1
ATOM 1359 O O . TYR A 1 173 ? 15.94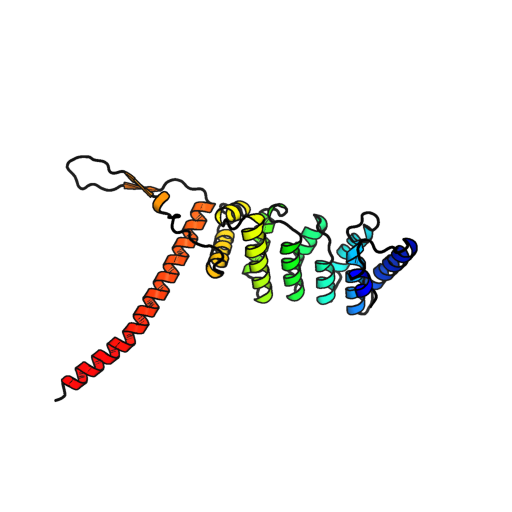1 2.397 -8.625 1.00 97.44 173 TYR A O 1
ATOM 1367 N N . GLU A 1 174 ? 18.063 2.872 -9.204 1.00 97.44 174 GLU A N 1
ATOM 1368 C CA . GLU A 1 174 ? 18.023 2.271 -10.550 1.00 97.44 174 GLU A CA 1
ATOM 1369 C C . GLU A 1 174 ? 17.364 0.881 -10.565 1.00 97.44 174 GLU A C 1
ATOM 1371 O O . GLU A 1 174 ? 16.449 0.638 -11.349 1.00 97.44 174 GLU A O 1
ATOM 1376 N N . LEU A 1 175 ? 17.760 -0.019 -9.655 1.00 97.50 175 LEU A N 1
ATOM 1377 C CA . LEU A 1 175 ? 17.234 -1.392 -9.596 1.00 97.50 175 LEU A CA 1
ATOM 1378 C C . LEU A 1 175 ? 15.721 -1.451 -9.339 1.00 97.50 175 LEU A C 1
ATOM 1380 O O . LEU A 1 175 ? 15.035 -2.331 -9.864 1.00 97.50 175 LEU A O 1
ATOM 1384 N N . VAL A 1 176 ? 15.186 -0.513 -8.551 1.00 97.88 176 VAL A N 1
ATOM 1385 C CA . VAL A 1 176 ? 13.739 -0.426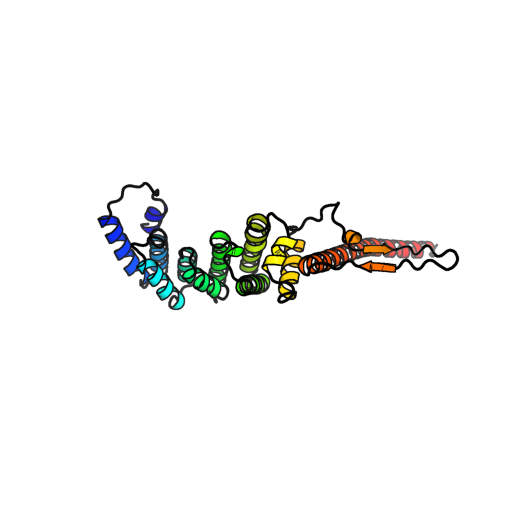 -8.308 1.00 97.88 176 VAL A CA 1
ATOM 1386 C C . VAL A 1 176 ? 13.039 0.063 -9.570 1.00 97.88 176 VAL A C 1
ATOM 1388 O O . VAL A 1 176 ? 12.029 -0.519 -9.963 1.00 97.88 176 VAL A O 1
ATOM 1391 N N . GLY A 1 177 ? 13.597 1.075 -10.243 1.00 97.94 177 GLY A N 1
ATOM 1392 C CA . GLY A 1 177 ? 13.092 1.549 -11.531 1.00 97.94 177 GLY A CA 1
ATOM 1393 C C . GLY A 1 177 ? 13.097 0.454 -12.606 1.00 97.94 177 GLY A C 1
ATOM 1394 O O . GLY A 1 177 ? 12.110 0.298 -13.326 1.00 97.94 177 GLY A O 1
ATOM 1395 N N . GLU A 1 178 ? 14.148 -0.372 -12.670 1.00 97.75 178 GLU A N 1
ATOM 1396 C CA . GLU A 1 178 ? 14.190 -1.540 -13.560 1.00 97.75 178 GLU A CA 1
ATOM 1397 C C . GLU A 1 178 ? 13.086 -2.542 -13.235 1.00 97.75 178 GLU A C 1
ATOM 1399 O O . GLU A 1 178 ? 12.335 -2.944 -14.124 1.00 97.75 178 GLU A O 1
ATOM 1404 N N . SER A 1 179 ? 12.954 -2.912 -11.958 1.00 97.88 179 SER A N 1
ATOM 1405 C CA . SER A 1 179 ? 11.928 -3.847 -11.495 1.00 97.88 179 SER A CA 1
ATOM 1406 C C . SER A 1 179 ? 10.514 -3.354 -11.828 1.00 97.88 179 SER A C 1
ATOM 1408 O O . SER A 1 179 ? 9.682 -4.134 -12.294 1.00 97.88 179 SER A O 1
ATOM 1410 N N . VAL A 1 180 ? 10.252 -2.055 -11.649 1.00 98.00 180 VAL A N 1
ATOM 1411 C CA . VAL A 1 180 ? 8.992 -1.394 -12.024 1.00 98.00 180 VAL A CA 1
ATOM 1412 C C . VAL A 1 180 ? 8.726 -1.502 -13.517 1.00 98.00 180 VAL A C 1
ATOM 1414 O O . VAL A 1 180 ? 7.657 -1.970 -13.912 1.00 98.00 180 VAL A O 1
ATOM 1417 N N . MET A 1 181 ? 9.690 -1.115 -14.352 1.00 97.81 181 MET A N 1
ATOM 1418 C CA . MET A 1 181 ? 9.526 -1.177 -15.803 1.00 97.81 181 MET A CA 1
ATOM 1419 C C . MET A 1 181 ? 9.306 -2.607 -16.288 1.00 97.81 181 MET A C 1
ATOM 1421 O O . MET A 1 181 ? 8.421 -2.850 -17.107 1.00 97.81 181 MET A O 1
ATOM 1425 N N . GLU A 1 182 ? 10.054 -3.573 -15.759 1.00 96.19 182 GLU A N 1
ATOM 1426 C CA . GLU A 1 182 ? 9.869 -4.984 -16.088 1.00 96.19 182 GLU A CA 1
ATOM 1427 C C . GLU A 1 182 ? 8.477 -5.490 -15.689 1.00 96.19 182 GLU A C 1
ATOM 1429 O O . GLU A 1 182 ? 7.832 -6.182 -16.481 1.00 96.19 182 GLU A O 1
ATOM 1434 N N . ALA A 1 183 ? 7.988 -5.134 -14.497 1.00 96.94 183 ALA A N 1
ATOM 1435 C CA . ALA A 1 183 ? 6.650 -5.504 -14.039 1.00 96.94 183 ALA A CA 1
ATOM 1436 C C . ALA A 1 183 ? 5.556 -4.908 -14.942 1.00 96.94 183 ALA A C 1
ATOM 1438 O O . ALA A 1 183 ? 4.648 -5.624 -15.372 1.00 96.94 183 ALA A O 1
ATOM 1439 N N . LEU A 1 184 ? 5.672 -3.626 -15.297 1.00 97.38 184 LEU A N 1
ATOM 1440 C CA . LEU A 1 184 ? 4.720 -2.937 -16.171 1.00 97.38 184 LEU A CA 1
ATOM 1441 C C . LEU A 1 184 ? 4.731 -3.488 -17.605 1.00 97.38 184 LEU A C 1
ATOM 1443 O O . LEU A 1 184 ? 3.668 -3.700 -18.194 1.00 97.38 184 LEU A O 1
ATOM 1447 N N . LEU A 1 185 ? 5.912 -3.775 -18.162 1.00 95.38 185 LEU A N 1
ATOM 1448 C CA . LEU A 1 185 ? 6.068 -4.370 -19.494 1.00 95.38 185 LEU A CA 1
ATOM 1449 C C . LEU A 1 185 ? 5.501 -5.795 -19.555 1.00 95.38 185 LEU A C 1
ATOM 1451 O O . LEU A 1 185 ? 4.839 -6.146 -20.535 1.00 95.38 185 LEU A O 1
ATOM 1455 N N . LYS A 1 186 ? 5.720 -6.606 -18.510 1.00 93.81 186 LYS A N 1
ATOM 1456 C CA . LYS A 1 186 ? 5.118 -7.946 -18.374 1.00 93.81 186 LYS A CA 1
ATOM 1457 C C . LYS A 1 186 ? 3.597 -7.871 -18.242 1.00 93.81 186 LYS A C 1
ATOM 1459 O O . LYS A 1 186 ? 2.897 -8.702 -18.812 1.00 93.81 186 LYS A O 1
ATOM 1464 N N . ALA A 1 187 ? 3.083 -6.857 -17.547 1.00 94.50 187 ALA A N 1
ATOM 1465 C CA . ALA A 1 187 ? 1.650 -6.615 -17.385 1.00 94.50 187 ALA A CA 1
ATOM 1466 C C . ALA A 1 187 ? 0.974 -5.970 -18.612 1.00 94.50 187 ALA A C 1
ATOM 1468 O O . ALA A 1 187 ? -0.238 -5.741 -18.582 1.00 94.50 187 ALA A O 1
ATOM 1469 N N . GLY A 1 188 ? 1.732 -5.641 -19.667 1.00 92.88 188 GLY A N 1
ATOM 1470 C CA . GLY A 1 188 ? 1.218 -4.950 -20.854 1.00 92.88 188 GLY A CA 1
ATOM 1471 C C . GLY A 1 188 ? 0.706 -3.534 -20.568 1.00 92.88 188 GLY A C 1
ATOM 1472 O O . GLY A 1 188 ? -0.147 -3.037 -21.296 1.00 92.88 188 GLY A O 1
ATOM 1473 N N . ALA A 1 189 ? 1.177 -2.907 -19.487 1.00 92.44 189 ALA A N 1
ATOM 1474 C CA . ALA A 1 189 ? 0.753 -1.572 -19.066 1.00 92.44 189 ALA A CA 1
ATOM 1475 C C . ALA A 1 189 ? 1.502 -0.446 -19.798 1.00 92.44 189 ALA A C 1
ATOM 1477 O O . ALA A 1 189 ? 1.027 0.682 -19.825 1.00 92.44 189 ALA A O 1
ATOM 1478 N N . VAL A 1 190 ? 2.647 -0.759 -20.407 1.00 89.81 190 VAL A N 1
ATOM 1479 C CA . VAL A 1 190 ? 3.411 0.162 -21.255 1.00 89.81 190 VAL A CA 1
ATOM 1480 C C . VAL A 1 190 ? 3.163 -0.210 -22.709 1.00 89.81 190 VAL A C 1
ATOM 1482 O O . VAL A 1 190 ? 3.513 -1.312 -23.141 1.00 89.81 190 VAL A O 1
ATOM 1485 N N . GLN A 1 191 ? 2.550 0.706 -23.455 1.00 78.12 191 GLN A N 1
ATOM 1486 C CA . GLN A 1 191 ? 2.393 0.585 -24.900 1.00 78.12 191 GLN A CA 1
ATOM 1487 C C . GLN A 1 191 ? 3.512 1.362 -25.587 1.00 78.12 191 GLN A C 1
ATOM 1489 O O . GLN A 1 191 ? 3.781 2.508 -25.240 1.00 78.12 191 GLN A O 1
ATOM 1494 N N . LEU A 1 192 ? 4.163 0.729 -26.560 1.00 72.69 192 LEU A N 1
ATOM 1495 C CA . LEU A 1 192 ? 5.052 1.437 -27.471 1.00 72.69 192 LEU A CA 1
ATOM 1496 C C . LEU A 1 192 ? 4.167 2.082 -28.530 1.00 72.69 192 LEU A C 1
ATOM 1498 O O . LEU A 1 192 ? 3.499 1.366 -29.273 1.00 72.69 192 LEU A O 1
ATOM 1502 N N . GLN A 1 193 ? 4.125 3.410 -28.553 1.00 63.03 193 GLN A N 1
ATOM 1503 C CA . GLN A 1 193 ? 3.534 4.131 -29.673 1.00 63.03 193 GLN A CA 1
ATOM 1504 C C . GLN A 1 193 ? 4.472 3.999 -30.882 1.00 63.03 193 GLN A C 1
ATOM 1506 O O . GLN A 1 193 ? 5.695 4.031 -30.720 1.00 63.03 193 GLN A O 1
ATOM 1511 N N . ASP A 1 194 ? 3.913 3.831 -32.082 1.00 57.06 194 ASP A N 1
ATOM 1512 C CA . ASP A 1 194 ? 4.687 3.598 -33.315 1.00 57.06 194 ASP A CA 1
ATOM 1513 C C . ASP A 1 194 ? 5.616 4.775 -33.681 1.00 57.06 194 ASP A C 1
ATOM 1515 O O . ASP A 1 194 ? 6.575 4.606 -34.437 1.00 57.06 194 ASP A O 1
ATOM 1519 N N . ASP A 1 195 ? 5.352 5.966 -33.142 1.00 60.25 195 ASP A N 1
ATOM 1520 C CA . ASP A 1 195 ? 6.125 7.191 -33.355 1.00 60.25 195 ASP A CA 1
ATOM 1521 C C . ASP A 1 195 ? 7.330 7.332 -32.409 1.00 60.25 195 ASP A C 1
ATOM 1523 O O . ASP A 1 195 ? 8.279 8.056 -32.721 1.00 60.25 195 ASP A O 1
ATOM 1527 N N . GLN A 1 196 ? 7.347 6.618 -31.281 1.00 65.94 196 GLN A N 1
ATOM 1528 C CA . GLN A 1 196 ? 8.434 6.690 -30.311 1.00 65.94 196 GLN A CA 1
ATOM 1529 C C . GLN A 1 196 ? 9.525 5.673 -30.644 1.00 65.94 196 GLN A C 1
ATOM 1531 O O . GLN A 1 196 ? 9.345 4.458 -30.554 1.00 65.94 196 GLN A O 1
ATOM 1536 N N . SER A 1 197 ? 10.714 6.171 -30.983 1.00 72.19 197 SER A N 1
ATOM 1537 C CA . SER A 1 197 ? 11.878 5.332 -31.259 1.00 72.19 197 SER A CA 1
ATOM 1538 C C . SER A 1 197 ? 13.112 5.847 -30.542 1.00 72.19 197 SER A C 1
ATOM 1540 O O . SER A 1 197 ? 13.428 7.030 -30.621 1.00 72.19 197 SER A O 1
ATOM 1542 N N . ILE A 1 198 ? 13.906 4.934 -29.974 1.00 77.75 198 ILE A N 1
ATOM 1543 C CA . ILE A 1 198 ? 15.251 5.241 -29.462 1.00 77.75 198 ILE A CA 1
ATOM 1544 C C . ILE A 1 198 ? 16.142 5.923 -30.519 1.00 77.75 198 ILE A C 1
ATOM 1546 O O . ILE A 1 198 ? 17.073 6.648 -30.175 1.00 77.75 198 ILE A O 1
ATOM 1550 N N . ARG A 1 199 ? 15.833 5.743 -31.816 1.00 74.19 199 ARG A N 1
ATOM 1551 C CA . ARG A 1 199 ? 16.534 6.392 -32.935 1.00 74.19 199 ARG A CA 1
ATOM 1552 C C . ARG A 1 199 ? 16.517 7.914 -32.854 1.00 74.19 199 ARG A C 1
ATOM 1554 O O . ARG A 1 199 ? 17.448 8.523 -33.364 1.00 74.19 199 ARG A O 1
ATOM 1561 N N . GLN A 1 200 ? 15.531 8.519 -32.190 1.00 74.19 200 GLN A N 1
ATOM 1562 C CA . GLN A 1 200 ? 15.482 9.972 -32.004 1.00 74.19 200 GLN A CA 1
ATOM 1563 C C . GLN A 1 200 ? 16.688 10.518 -31.222 1.00 74.19 200 GLN A C 1
ATOM 1565 O O . GLN A 1 200 ? 17.056 11.673 -31.397 1.00 74.19 200 GLN A O 1
ATOM 1570 N N . PHE A 1 201 ? 17.351 9.676 -30.422 1.00 73.38 201 PHE A N 1
ATOM 1571 C CA . PHE A 1 201 ? 18.549 10.042 -29.662 1.00 73.38 201 PHE A CA 1
ATOM 1572 C C . PHE A 1 201 ? 19.859 9.704 -30.384 1.00 73.38 201 PHE A C 1
ATOM 1574 O O . PHE A 1 201 ? 20.938 9.932 -29.837 1.00 73.38 201 PHE A O 1
ATOM 1581 N N . ILE A 1 202 ? 19.788 9.153 -31.599 1.00 75.38 202 ILE A N 1
ATOM 1582 C CA . ILE A 1 202 ? 20.948 8.780 -32.409 1.00 75.38 202 ILE A CA 1
ATOM 1583 C C . ILE A 1 202 ? 21.072 9.786 -33.554 1.00 75.38 202 ILE A C 1
ATOM 1585 O O . ILE A 1 202 ? 20.366 9.696 -34.558 1.00 75.38 202 ILE A O 1
ATOM 1589 N N . VAL A 1 203 ? 21.999 10.735 -33.426 1.00 71.06 203 VAL A N 1
ATOM 1590 C CA . VAL A 1 203 ? 22.316 11.679 -34.504 1.00 71.06 203 VAL A CA 1
ATOM 1591 C C . VAL A 1 203 ? 23.407 11.076 -35.381 1.00 71.06 203 VAL A C 1
ATOM 1593 O O . VAL A 1 203 ? 24.469 10.692 -34.891 1.00 71.06 203 VAL A O 1
ATOM 1596 N N . SER A 1 204 ? 23.145 10.996 -36.685 1.00 62.97 204 SER A N 1
ATOM 1597 C CA . SER A 1 204 ? 24.164 10.656 -37.681 1.00 62.97 204 SER A CA 1
ATOM 1598 C C . SER A 1 204 ? 24.777 11.947 -38.209 1.00 62.97 204 SER A C 1
ATOM 1600 O O . SER A 1 204 ? 24.076 12.737 -38.838 1.00 62.97 204 SER A O 1
ATOM 1602 N N . THR A 1 205 ? 26.067 12.164 -37.961 1.00 54.50 205 THR A N 1
ATOM 1603 C CA . THR A 1 205 ? 26.808 13.256 -38.602 1.00 54.50 205 THR A CA 1
ATOM 1604 C C . THR A 1 205 ? 27.627 12.659 -39.739 1.00 54.50 205 THR A C 1
ATOM 1606 O O . THR A 1 205 ? 28.619 11.970 -39.499 1.00 54.50 205 THR A O 1
ATOM 1609 N N . SER A 1 206 ? 27.207 12.885 -40.983 1.00 52.38 206 SER A N 1
ATOM 1610 C CA . SER A 1 206 ? 28.050 12.611 -42.144 1.00 52.38 206 SER A CA 1
ATOM 1611 C C . SER A 1 206 ? 29.044 13.757 -42.292 1.00 52.38 206 SER A C 1
ATOM 1613 O O . SER A 1 206 ? 28.666 14.865 -42.667 1.00 52.38 206 SER A O 1
ATOM 1615 N N . ASN A 1 207 ? 30.318 13.505 -41.996 1.00 49.03 207 ASN A N 1
ATOM 1616 C CA . ASN A 1 207 ? 31.370 14.391 -42.474 1.00 49.03 207 ASN A CA 1
ATOM 1617 C C . ASN A 1 207 ? 31.537 14.111 -43.969 1.00 49.03 207 ASN A C 1
ATOM 1619 O O . ASN A 1 207 ? 32.131 13.104 -44.349 1.00 49.03 207 ASN A O 1
ATOM 1623 N N . GLU A 1 208 ? 30.980 14.977 -44.813 1.00 46.28 208 GLU A N 1
ATOM 1624 C CA . GLU A 1 208 ? 31.327 15.032 -46.231 1.00 46.28 208 GLU A CA 1
ATOM 1625 C C . GLU A 1 208 ? 32.767 15.549 -46.344 1.00 46.28 208 GLU A C 1
ATOM 1627 O O . GLU A 1 208 ? 33.018 16.741 -46.492 1.00 46.28 208 GLU A O 1
ATOM 1632 N N . ILE A 1 209 ? 33.736 14.649 -46.195 1.00 50.12 209 ILE A N 1
ATOM 1633 C CA . ILE A 1 209 ? 35.085 14.868 -46.705 1.00 50.12 209 ILE A CA 1
ATOM 1634 C C . ILE A 1 209 ? 35.203 13.942 -47.907 1.00 50.12 209 ILE A C 1
ATOM 1636 O O . ILE A 1 209 ? 35.243 12.719 -47.769 1.00 50.12 209 ILE A O 1
ATOM 1640 N N . GLU A 1 210 ? 35.167 14.538 -49.096 1.00 49.12 210 GLU A N 1
ATOM 1641 C CA . GLU A 1 210 ? 35.391 13.849 -50.361 1.00 49.12 210 GLU A CA 1
ATOM 1642 C C . GLU A 1 210 ? 36.721 13.079 -50.296 1.00 49.12 210 GLU A C 1
ATOM 1644 O O . GLU A 1 210 ? 37.790 13.683 -50.234 1.00 49.12 210 GLU A O 1
ATOM 1649 N N . GLY A 1 211 ? 36.665 11.742 -50.309 1.00 51.12 211 GLY A N 1
ATOM 1650 C CA . GLY A 1 211 ? 37.815 10.916 -50.693 1.00 51.12 211 GLY A CA 1
ATOM 1651 C C . GLY A 1 211 ? 38.159 9.699 -49.833 1.00 51.12 211 GLY A C 1
ATOM 1652 O O . GLY A 1 211 ? 38.825 8.808 -50.350 1.00 51.12 211 GLY A O 1
ATOM 1653 N N . GLU A 1 212 ? 37.696 9.574 -48.587 1.00 46.91 212 GLU A N 1
ATOM 1654 C CA . GLU A 1 212 ? 38.026 8.407 -47.749 1.00 46.91 212 GLU A CA 1
ATOM 1655 C C . GLU A 1 212 ? 36.790 7.859 -47.030 1.00 46.91 212 GLU A C 1
ATOM 1657 O O . GLU A 1 212 ? 35.996 8.616 -46.482 1.00 46.91 212 GLU A O 1
ATOM 1662 N N . SER A 1 213 ? 36.624 6.529 -47.088 1.00 52.69 213 SER A N 1
ATOM 1663 C CA . SER A 1 213 ? 35.536 5.719 -46.514 1.00 52.69 213 SER A CA 1
ATOM 1664 C C . SER A 1 213 ? 34.818 6.404 -45.345 1.00 52.69 213 SER A C 1
ATOM 1666 O O . SER A 1 213 ? 35.298 6.373 -44.212 1.00 52.69 213 SER A O 1
ATOM 1668 N N . GLY A 1 214 ? 33.663 7.014 -45.634 1.00 47.16 214 GLY A N 1
ATOM 1669 C CA . GLY A 1 214 ? 32.898 7.819 -44.687 1.00 47.16 214 GLY A CA 1
ATOM 1670 C C . GLY A 1 214 ? 32.523 7.027 -43.437 1.00 47.16 214 GLY A C 1
ATOM 1671 O O . GLY A 1 214 ? 31.550 6.273 -43.426 1.00 47.16 214 GLY A O 1
ATOM 1672 N N . HIS A 1 215 ? 33.293 7.198 -42.366 1.00 49.06 215 HIS A N 1
ATOM 1673 C CA . HIS A 1 215 ? 32.933 6.687 -41.054 1.00 49.06 215 HIS A CA 1
ATOM 1674 C C . HIS A 1 215 ? 31.757 7.514 -40.531 1.00 49.06 215 HIS A C 1
ATOM 1676 O O . HIS A 1 215 ? 31.920 8.655 -40.107 1.00 49.06 215 HIS A O 1
ATOM 1682 N N . CYS A 1 216 ? 30.553 6.941 -40.581 1.00 52.50 216 CYS A N 1
ATOM 1683 C CA . CYS A 1 216 ? 29.380 7.536 -39.955 1.00 52.50 216 CYS A CA 1
ATOM 1684 C C . CYS A 1 216 ? 29.586 7.525 -38.434 1.00 52.50 216 CYS A C 1
ATOM 1686 O O . CYS A 1 216 ? 29.545 6.466 -37.803 1.00 52.50 216 CYS A O 1
ATOM 1688 N N . ILE A 1 217 ? 29.861 8.691 -37.846 1.00 57.59 217 ILE A N 1
ATOM 1689 C CA . ILE A 1 217 ? 29.970 8.825 -36.395 1.00 57.59 217 ILE A CA 1
ATOM 1690 C C . ILE A 1 217 ? 28.551 8.977 -35.857 1.00 57.59 217 ILE A C 1
ATOM 1692 O O . ILE A 1 217 ? 27.897 10.004 -36.046 1.00 57.59 217 ILE A O 1
ATOM 1696 N N . LEU A 1 218 ? 28.072 7.933 -35.185 1.00 64.81 218 LEU A N 1
ATOM 1697 C CA . LEU A 1 218 ? 26.824 7.979 -34.436 1.00 64.81 218 LEU A CA 1
ATOM 1698 C C . LEU A 1 218 ? 27.081 8.720 -33.123 1.00 64.81 218 LEU A C 1
ATOM 1700 O O . LEU A 1 218 ? 27.851 8.253 -32.282 1.00 64.81 218 LEU A O 1
ATOM 1704 N N . ARG A 1 219 ? 26.438 9.875 -32.939 1.00 68.81 219 ARG A N 1
ATOM 1705 C CA . ARG A 1 219 ? 26.481 10.618 -31.679 1.00 68.81 219 ARG A CA 1
ATOM 1706 C C . ARG A 1 219 ? 25.189 10.375 -30.912 1.00 68.81 219 ARG A C 1
ATOM 1708 O O . ARG A 1 219 ? 24.108 10.731 -31.377 1.00 68.81 219 ARG A O 1
ATOM 1715 N N . ILE A 1 220 ? 25.315 9.775 -29.733 1.00 74.56 220 ILE A N 1
ATOM 1716 C CA . ILE A 1 220 ? 24.201 9.614 -28.797 1.00 74.56 220 ILE A CA 1
ATOM 1717 C C 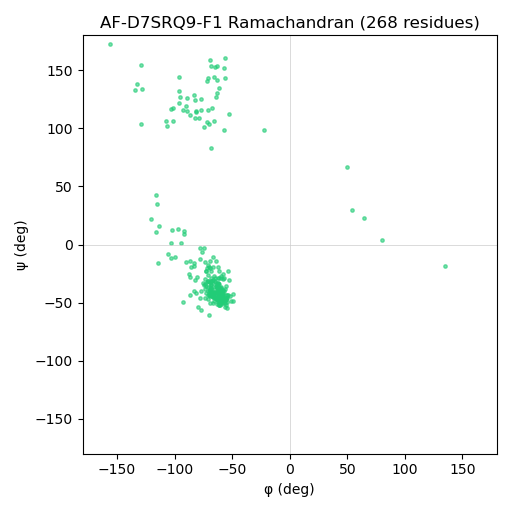. ILE A 1 220 ? 23.968 10.966 -28.116 1.00 74.56 220 ILE A C 1
ATOM 1719 O O . ILE A 1 220 ? 24.905 11.562 -27.579 1.00 74.56 220 ILE A O 1
ATOM 1723 N N . GLN A 1 221 ? 22.739 11.473 -28.178 1.00 79.50 221 GLN A N 1
ATOM 1724 C CA . GLN A 1 221 ? 22.340 12.658 -27.424 1.00 79.50 221 GLN A CA 1
ATOM 1725 C C . GLN A 1 221 ? 22.247 12.334 -25.932 1.00 79.50 221 GLN A C 1
ATOM 1727 O O . GLN A 1 221 ? 21.823 11.244 -25.548 1.00 79.50 221 GLN A O 1
ATOM 1732 N N . LEU A 1 222 ? 22.642 13.296 -25.094 1.00 82.19 222 LEU A N 1
ATOM 1733 C CA . LEU A 1 222 ? 22.449 13.197 -23.651 1.00 82.19 222 LEU A CA 1
ATOM 1734 C C . LEU A 1 222 ? 20.944 13.110 -23.362 1.00 82.19 222 LEU A C 1
ATOM 1736 O O . LEU A 1 222 ? 20.164 13.870 -23.932 1.00 82.19 222 LEU A O 1
ATOM 1740 N N . MET A 1 223 ? 20.557 12.192 -22.486 1.00 88.31 223 MET A N 1
ATOM 1741 C CA . MET A 1 223 ? 19.173 11.973 -22.079 1.00 88.31 223 MET A CA 1
ATOM 1742 C C . MET A 1 223 ? 19.079 11.959 -20.556 1.00 88.31 223 MET A C 1
ATOM 1744 O O . MET A 1 223 ? 20.062 11.647 -19.883 1.00 88.31 223 MET A O 1
ATOM 1748 N N . GLU A 1 224 ? 17.905 12.301 -20.032 1.00 93.69 224 GLU A N 1
ATOM 1749 C CA . GLU A 1 224 ? 17.603 12.183 -18.603 1.00 93.69 224 GLU A CA 1
ATOM 1750 C C . GLU A 1 224 ? 17.647 10.710 -18.164 1.00 93.69 224 GLU A C 1
ATOM 1752 O O . GLU A 1 224 ? 17.437 9.795 -18.975 1.00 93.69 224 GLU A O 1
ATOM 1757 N N . ALA A 1 225 ? 17.925 10.473 -16.882 1.00 96.19 225 ALA A N 1
ATOM 1758 C CA . ALA A 1 225 ? 18.117 9.131 -16.338 1.00 96.19 225 ALA A CA 1
ATOM 1759 C C . ALA A 1 225 ? 16.873 8.243 -16.523 1.00 96.19 225 ALA A C 1
ATOM 1761 O O . ALA A 1 225 ? 16.983 7.064 -16.861 1.00 96.19 225 ALA A O 1
ATOM 1762 N N . GLU A 1 226 ? 15.681 8.821 -16.393 1.00 96.75 226 GLU A N 1
ATOM 1763 C CA . GLU A 1 226 ? 14.389 8.165 -16.589 1.00 96.75 226 GLU A CA 1
ATOM 1764 C C . GLU A 1 226 ? 14.203 7.699 -18.029 1.00 96.75 226 GLU A C 1
ATOM 1766 O O . GLU A 1 226 ? 13.782 6.568 -18.274 1.00 96.75 226 GLU A O 1
ATOM 1771 N N . VAL A 1 227 ? 14.564 8.550 -18.992 1.00 94.50 227 VAL A N 1
ATOM 1772 C CA . VAL A 1 227 ? 14.490 8.238 -20.424 1.00 94.50 227 VAL A CA 1
ATOM 1773 C C . VAL A 1 227 ? 15.480 7.126 -20.771 1.00 94.50 227 VAL A C 1
ATOM 1775 O O . VAL A 1 227 ? 15.124 6.182 -21.485 1.00 94.50 227 VAL A O 1
ATOM 1778 N N . ALA A 1 228 ? 16.701 7.194 -20.233 1.00 94.12 228 ALA A N 1
ATOM 1779 C CA . ALA A 1 228 ? 17.706 6.149 -20.410 1.00 94.12 228 ALA A CA 1
ATOM 1780 C C . ALA A 1 228 ? 17.223 4.803 -19.858 1.00 94.12 228 ALA A C 1
ATOM 1782 O O . ALA A 1 228 ? 17.294 3.786 -20.554 1.00 94.12 228 ALA A O 1
ATOM 1783 N N . LEU A 1 229 ? 16.694 4.791 -18.633 1.00 96.00 229 LEU A N 1
ATOM 1784 C CA . LEU A 1 229 ? 16.207 3.582 -17.976 1.00 96.00 229 LEU A CA 1
ATOM 1785 C C . LEU A 1 229 ? 14.990 2.986 -18.693 1.00 96.00 229 LEU A C 1
ATOM 1787 O O . LEU A 1 229 ? 14.915 1.767 -18.895 1.00 96.00 229 LEU A O 1
ATOM 1791 N N . TYR A 1 230 ? 14.062 3.840 -19.128 1.00 95.38 230 TYR A N 1
ATOM 1792 C CA . TYR A 1 230 ? 12.919 3.446 -19.943 1.00 95.38 230 TYR A CA 1
ATOM 1793 C C . TYR A 1 230 ? 13.379 2.705 -21.204 1.00 95.38 230 TYR A C 1
ATOM 1795 O O . TYR A 1 230 ? 13.002 1.553 -21.425 1.00 95.38 230 TYR A O 1
ATOM 1803 N N . TRP A 1 231 ? 14.272 3.301 -21.998 1.00 92.69 231 TRP A N 1
ATOM 1804 C CA . TRP A 1 231 ? 14.745 2.662 -23.228 1.00 92.69 231 TRP A CA 1
ATOM 1805 C C . TRP A 1 231 ? 15.605 1.423 -22.965 1.00 92.69 231 TRP A C 1
ATOM 1807 O O . TRP A 1 231 ? 15.447 0.421 -23.664 1.00 92.69 231 TRP A O 1
ATOM 1817 N N . LYS A 1 232 ? 16.447 1.427 -21.924 1.00 93.12 232 LYS A N 1
ATOM 1818 C CA . LYS A 1 232 ? 17.230 0.254 -21.490 1.00 93.12 232 LYS A CA 1
ATOM 1819 C C . LYS A 1 232 ? 16.326 -0.953 -21.225 1.00 93.12 232 LYS A C 1
ATOM 1821 O O . LYS A 1 232 ? 16.615 -2.065 -21.671 1.00 93.12 232 LYS A O 1
ATOM 1826 N N . THR A 1 233 ? 15.232 -0.751 -20.495 1.00 94.81 233 THR A N 1
ATOM 1827 C CA . THR A 1 233 ? 14.302 -1.824 -20.103 1.00 94.81 233 THR A CA 1
ATOM 1828 C C . THR A 1 233 ? 13.392 -2.251 -21.255 1.00 94.81 233 THR A C 1
ATOM 1830 O O . THR A 1 233 ? 13.219 -3.451 -21.482 1.00 94.81 233 THR A O 1
ATOM 1833 N N . VAL A 1 234 ? 12.901 -1.305 -22.061 1.00 92.44 234 VAL A N 1
ATOM 1834 C CA . VAL A 1 234 ? 12.135 -1.585 -23.286 1.00 92.44 234 VAL A CA 1
ATOM 1835 C C . VAL A 1 234 ? 12.957 -2.407 -24.279 1.00 92.44 234 VAL A C 1
ATOM 1837 O O . VAL A 1 234 ? 12.492 -3.453 -24.733 1.00 92.44 234 VAL A O 1
ATOM 1840 N N . CYS A 1 235 ? 14.184 -1.984 -24.598 1.00 90.94 235 CYS A N 1
ATOM 1841 C CA . CYS A 1 235 ? 15.045 -2.690 -25.546 1.00 90.94 235 CYS A CA 1
ATOM 1842 C C . CYS A 1 235 ? 15.379 -4.105 -25.065 1.00 90.94 235 CYS A C 1
ATOM 1844 O O . CYS A 1 235 ? 15.267 -5.051 -25.844 1.00 90.94 235 CYS A O 1
ATOM 1846 N N . ARG A 1 236 ? 15.709 -4.271 -23.777 1.00 92.25 236 ARG A N 1
ATOM 1847 C CA . ARG A 1 236 ? 15.925 -5.586 -23.152 1.00 92.25 236 ARG A CA 1
ATOM 1848 C C . ARG A 1 236 ? 14.689 -6.483 -23.287 1.00 92.25 236 ARG A C 1
ATOM 1850 O O . ARG A 1 236 ? 14.807 -7.627 -23.715 1.00 92.25 236 ARG A O 1
ATOM 1857 N N . ASN A 1 237 ? 13.494 -5.965 -23.001 1.00 90.56 237 ASN A N 1
ATOM 1858 C CA . ASN A 1 237 ? 12.240 -6.711 -23.143 1.00 90.56 237 ASN A CA 1
ATOM 1859 C C . ASN A 1 237 ? 11.935 -7.101 -24.599 1.00 90.56 237 ASN A C 1
ATOM 1861 O O . ASN A 1 237 ? 11.518 -8.228 -24.863 1.00 90.56 237 ASN A O 1
ATOM 1865 N N . LEU A 1 238 ? 12.166 -6.200 -25.558 1.00 88.19 238 LEU A N 1
ATOM 1866 C CA . LEU A 1 238 ? 12.008 -6.494 -26.986 1.00 88.19 238 LEU A CA 1
ATOM 1867 C C . LEU A 1 238 ? 13.001 -7.560 -27.461 1.00 88.19 238 LEU A C 1
ATOM 1869 O O . LEU A 1 238 ? 12.615 -8.456 -28.209 1.00 88.19 238 LEU A O 1
ATOM 1873 N N . GLN A 1 239 ? 14.253 -7.495 -27.001 1.00 88.50 239 GLN A N 1
ATOM 1874 C CA . GLN A 1 239 ? 15.275 -8.492 -27.310 1.00 88.50 239 GLN A CA 1
ATOM 1875 C C . GLN A 1 239 ? 14.888 -9.876 -26.777 1.00 88.50 239 GLN A C 1
ATOM 1877 O O . GLN A 1 239 ? 14.958 -10.842 -27.533 1.00 88.50 239 GLN A O 1
ATOM 1882 N N . MET A 1 240 ? 14.425 -9.970 -25.524 1.00 88.69 240 MET A N 1
ATOM 1883 C CA . MET A 1 240 ? 13.944 -11.232 -24.947 1.00 88.69 240 MET A CA 1
ATOM 1884 C C . MET A 1 240 ? 12.771 -11.801 -25.755 1.00 88.69 240 MET A C 1
ATOM 1886 O O . MET A 1 240 ? 12.836 -12.941 -26.205 1.00 88.69 240 MET A O 1
ATOM 1890 N N . LYS A 1 241 ? 11.754 -10.982 -26.062 1.00 87.00 241 LYS A N 1
ATOM 1891 C CA . LYS A 1 241 ? 10.611 -11.405 -26.893 1.00 87.00 241 LYS A CA 1
ATOM 1892 C C . LYS A 1 241 ? 11.030 -11.853 -28.297 1.00 87.00 241 LYS A C 1
ATOM 1894 O O . LYS A 1 241 ? 10.432 -12.769 -28.859 1.00 87.00 241 LYS A O 1
ATOM 1899 N N . ALA A 1 242 ? 12.030 -11.205 -28.896 1.00 85.88 242 ALA A N 1
ATOM 1900 C CA . ALA A 1 242 ? 12.560 -11.593 -30.201 1.00 85.88 242 ALA A CA 1
ATOM 1901 C C . ALA A 1 242 ? 13.315 -12.931 -30.139 1.00 85.88 242 ALA A C 1
ATOM 1903 O O . ALA A 1 242 ? 13.168 -13.752 -31.044 1.00 85.88 242 ALA A O 1
ATOM 1904 N N . GLN A 1 243 ? 14.082 -13.170 -29.072 1.00 88.06 243 GLN A N 1
ATOM 1905 C CA . GLN A 1 243 ? 14.784 -14.433 -28.836 1.00 88.06 243 GLN A CA 1
ATOM 1906 C C . GLN A 1 243 ? 13.811 -15.587 -28.582 1.00 88.06 243 GLN A C 1
ATOM 1908 O O . GLN A 1 243 ? 13.966 -16.636 -29.198 1.00 88.06 243 GLN A O 1
ATOM 1913 N N . GLU A 1 244 ? 12.785 -15.381 -27.753 1.00 83.75 244 GLU A N 1
ATOM 1914 C CA . GLU A 1 244 ? 11.714 -16.355 -27.505 1.00 83.75 244 GLU A CA 1
ATOM 1915 C C . GLU A 1 244 ? 11.031 -16.755 -28.816 1.00 83.75 244 GLU A C 1
ATOM 1917 O O . GLU A 1 244 ? 11.053 -17.928 -29.186 1.00 83.75 244 GLU A O 1
ATOM 1922 N N . ARG A 1 245 ? 10.555 -15.772 -29.596 1.00 79.19 245 ARG A N 1
ATOM 1923 C CA . ARG A 1 245 ? 9.938 -16.011 -30.913 1.00 79.19 245 ARG A CA 1
ATOM 1924 C C . ARG A 1 245 ? 10.885 -16.699 -31.893 1.00 79.19 245 ARG A C 1
ATOM 1926 O O . ARG A 1 245 ? 10.469 -17.595 -32.620 1.00 79.19 245 ARG A O 1
ATOM 1933 N N . GLY A 1 246 ? 12.151 -16.286 -31.935 1.00 72.75 246 GLY A N 1
ATOM 1934 C CA . GLY A 1 246 ? 13.172 -16.922 -32.768 1.00 72.75 246 GLY A CA 1
ATOM 1935 C C . GLY A 1 246 ? 13.404 -18.381 -32.370 1.00 72.75 246 GLY A C 1
ATOM 1936 O O . GLY A 1 246 ? 13.514 -19.242 -33.240 1.00 72.75 246 GLY A O 1
ATOM 1937 N N . SER A 1 247 ? 13.412 -18.672 -31.067 1.00 67.69 247 SER A N 1
ATOM 1938 C CA . SER A 1 247 ? 13.547 -20.026 -30.526 1.00 67.69 247 SER A CA 1
ATOM 1939 C C . SER A 1 247 ? 12.315 -20.894 -30.789 1.00 67.69 247 SER A C 1
ATOM 1941 O O . SER A 1 247 ? 12.480 -22.048 -31.168 1.00 67.69 247 SER A O 1
ATOM 1943 N N . ASP A 1 248 ? 11.105 -20.337 -30.692 1.00 65.31 248 ASP A N 1
ATOM 1944 C CA . ASP A 1 248 ? 9.845 -21.037 -30.962 1.00 65.31 248 ASP A CA 1
ATOM 1945 C C . ASP A 1 248 ? 9.751 -21.425 -32.437 1.00 65.31 248 ASP A C 1
ATOM 1947 O O . ASP A 1 248 ? 9.379 -22.547 -32.790 1.00 65.31 248 ASP A O 1
ATOM 1951 N N . VAL A 1 249 ? 10.165 -20.505 -33.315 1.00 58.88 249 VAL A N 1
ATOM 1952 C CA . VAL A 1 249 ? 10.311 -20.779 -34.742 1.00 58.88 249 VAL A CA 1
ATOM 1953 C C . VAL A 1 249 ? 11.365 -21.869 -34.945 1.00 58.88 249 VAL A C 1
ATOM 1955 O O . VAL A 1 249 ? 11.075 -22.865 -35.596 1.00 58.88 249 VAL A O 1
ATOM 1958 N N . LEU A 1 250 ? 12.554 -21.777 -34.345 1.00 53.81 250 LEU A N 1
ATOM 1959 C CA . LEU A 1 250 ? 13.572 -22.830 -34.471 1.00 53.81 250 LEU A CA 1
ATOM 1960 C C . LEU A 1 250 ? 13.067 -24.198 -33.969 1.00 53.81 250 LEU A C 1
ATOM 1962 O O . LEU A 1 250 ? 13.247 -25.198 -34.663 1.00 53.81 250 LEU A O 1
ATOM 1966 N N . GLN A 1 251 ? 12.355 -24.262 -32.841 1.00 56.81 251 GLN A N 1
ATOM 1967 C CA . GLN A 1 251 ? 11.749 -25.490 -32.313 1.00 56.81 251 GLN A CA 1
ATOM 1968 C C . GLN A 1 251 ? 10.619 -26.034 -33.195 1.00 56.81 251 GLN A C 1
ATOM 1970 O O . GLN A 1 251 ? 10.459 -27.245 -33.271 1.00 56.81 251 GLN A O 1
ATOM 1975 N N . GLN A 1 252 ? 9.868 -25.198 -33.918 1.00 51.34 252 GLN A N 1
ATOM 1976 C CA . GLN A 1 252 ? 8.925 -25.663 -34.947 1.00 51.34 252 GLN A CA 1
ATOM 1977 C C . GLN A 1 252 ? 9.622 -26.218 -36.198 1.00 51.34 252 GLN A C 1
ATOM 1979 O O . GLN A 1 252 ? 9.051 -27.048 -36.915 1.00 51.34 252 GLN A O 1
ATOM 1984 N N . TRP A 1 253 ? 10.847 -25.775 -36.481 1.00 41.19 253 TRP A N 1
ATOM 1985 C CA . TRP A 1 253 ? 11.630 -26.225 -37.633 1.00 41.19 253 TRP A CA 1
ATOM 1986 C C . TRP A 1 253 ? 12.441 -27.504 -37.353 1.00 41.19 253 TRP A C 1
ATOM 1988 O O . TRP A 1 253 ? 12.627 -28.306 -38.271 1.00 41.19 253 TRP A O 1
ATOM 1998 N N . VAL A 1 254 ? 12.847 -27.763 -36.103 1.00 47.88 254 VAL A N 1
ATOM 1999 C CA . VAL A 1 254 ? 13.598 -28.977 -35.706 1.00 47.88 254 VAL A CA 1
ATOM 2000 C C . VAL A 1 254 ? 12.840 -30.297 -36.000 1.00 47.88 254 VAL A C 1
ATOM 2002 O O . VAL A 1 254 ? 13.435 -31.186 -36.617 1.00 47.88 254 VAL A O 1
ATOM 2005 N N . PRO A 1 255 ? 11.530 -30.451 -35.703 1.00 47.12 255 PRO A N 1
ATOM 2006 C CA . PRO A 1 255 ? 10.755 -31.641 -36.070 1.00 47.12 255 PRO A CA 1
ATOM 2007 C C . PRO A 1 255 ? 10.664 -31.852 -37.587 1.00 47.12 255 PRO A C 1
ATOM 2009 O O . PRO A 1 255 ? 10.654 -32.985 -38.071 1.00 47.12 255 PRO A O 1
ATOM 2012 N N . LYS A 1 256 ? 10.638 -30.763 -38.369 1.00 46.81 256 LYS A N 1
ATOM 2013 C CA . LYS A 1 256 ? 10.605 -30.837 -39.838 1.00 46.81 256 LYS A CA 1
ATOM 2014 C C . LYS A 1 256 ? 11.947 -31.286 -40.419 1.00 46.81 256 LYS A C 1
ATOM 2016 O O . LYS A 1 256 ? 11.948 -32.006 -41.416 1.00 46.81 256 LYS A O 1
ATOM 2021 N N . GLN A 1 257 ? 13.071 -30.937 -39.789 1.00 48.06 257 GLN A N 1
ATOM 2022 C CA . GLN A 1 257 ? 14.394 -31.423 -40.197 1.00 48.06 257 GLN A CA 1
ATOM 2023 C C . GLN A 1 257 ? 14.584 -32.920 -39.912 1.00 48.06 257 GLN A C 1
ATOM 2025 O O . GLN A 1 257 ? 15.074 -33.636 -40.785 1.00 48.06 257 GLN A O 1
ATOM 2030 N N . GLN A 1 258 ? 14.118 -33.424 -38.763 1.00 48.84 258 GLN A N 1
ATOM 2031 C CA . GLN A 1 258 ? 14.143 -34.868 -38.471 1.00 48.84 258 GLN A CA 1
ATOM 2032 C C . GLN A 1 258 ? 13.273 -35.670 -39.456 1.00 48.84 258 GLN A C 1
ATOM 2034 O O . GLN A 1 258 ? 13.683 -36.730 -39.929 1.00 48.84 258 GLN A O 1
ATOM 2039 N N . CYS A 1 259 ? 12.121 -35.124 -39.863 1.00 48.88 259 CYS A N 1
ATOM 2040 C CA . CYS A 1 259 ? 11.263 -35.737 -40.881 1.00 48.88 259 CYS A CA 1
ATOM 2041 C C . CYS A 1 259 ? 11.901 -35.729 -42.292 1.00 48.88 259 CYS A C 1
ATOM 2043 O O . CYS A 1 259 ? 11.695 -36.661 -43.072 1.00 48.88 259 CYS A O 1
ATOM 2045 N N . MET A 1 260 ? 12.721 -34.722 -42.630 1.00 47.47 260 MET A N 1
ATOM 2046 C CA . MET A 1 260 ? 13.480 -34.697 -43.892 1.00 47.47 260 MET A CA 1
ATOM 2047 C C . MET A 1 260 ? 14.677 -35.660 -43.899 1.00 47.47 260 MET A C 1
ATOM 2049 O O . MET A 1 260 ? 14.955 -36.258 -44.942 1.00 47.47 260 MET A O 1
ATOM 2053 N N . GLN A 1 261 ? 15.350 -35.853 -42.758 1.00 48.78 261 GLN A N 1
ATOM 2054 C CA . GLN A 1 261 ? 16.445 -36.824 -42.627 1.00 48.78 261 GLN A CA 1
ATOM 2055 C C . GLN A 1 261 ? 15.941 -38.273 -42.703 1.00 48.78 261 GLN A C 1
ATOM 2057 O O . GLN A 1 261 ? 16.531 -39.075 -43.423 1.00 48.78 261 GLN A O 1
ATOM 2062 N N . GLN A 1 262 ? 14.793 -38.591 -42.089 1.00 49.97 262 GLN A N 1
ATOM 2063 C CA . GLN A 1 262 ? 14.159 -39.908 -42.253 1.00 49.97 262 GLN A CA 1
ATOM 2064 C C . GLN A 1 262 ? 13.728 -40.183 -43.703 1.00 49.97 262 GLN A C 1
ATOM 2066 O O . GLN A 1 262 ? 13.897 -41.299 -44.185 1.00 49.97 262 GLN A O 1
ATOM 2071 N N . LYS A 1 263 ? 13.246 -39.174 -44.444 1.00 50.25 263 LYS A N 1
ATOM 2072 C CA . LYS A 1 263 ? 12.911 -39.340 -45.871 1.00 50.25 263 LYS A CA 1
ATOM 2073 C C . LYS A 1 263 ? 14.136 -39.542 -46.770 1.00 50.25 263 LYS A C 1
ATOM 2075 O O . LYS A 1 263 ? 14.031 -40.276 -47.745 1.00 50.25 263 LYS A O 1
ATOM 2080 N N . HIS A 1 264 ? 15.288 -38.948 -46.447 1.00 45.22 264 HIS A N 1
ATOM 2081 C CA . HIS A 1 264 ? 16.529 -39.187 -47.199 1.00 45.22 264 HIS A CA 1
ATOM 2082 C C . HIS A 1 264 ? 17.107 -40.588 -46.959 1.00 45.22 264 HIS A C 1
ATOM 2084 O O . HIS A 1 264 ? 17.687 -41.169 -47.872 1.00 45.22 264 HIS A O 1
ATOM 2090 N N . GLN A 1 265 ? 16.907 -41.165 -45.770 1.00 48.59 265 GLN A N 1
ATOM 2091 C CA . GLN A 1 265 ? 17.373 -42.520 -45.468 1.00 48.59 265 GLN A CA 1
ATOM 2092 C C . GLN A 1 265 ? 16.528 -43.604 -46.158 1.00 48.59 265 GLN A C 1
ATOM 2094 O O . GLN A 1 265 ? 17.089 -44.587 -46.632 1.00 48.59 265 GLN A O 1
ATOM 2099 N N . THR A 1 266 ? 15.220 -43.382 -46.331 1.00 48.03 266 THR A N 1
ATOM 2100 C CA . THR A 1 266 ? 14.327 -44.304 -47.063 1.00 48.03 266 THR A CA 1
ATOM 2101 C C . THR A 1 266 ? 14.544 -44.292 -48.586 1.00 48.03 266 THR A C 1
ATOM 2103 O O . THR A 1 266 ? 14.229 -45.271 -49.253 1.00 48.03 266 THR A O 1
ATOM 2106 N N . ILE A 1 267 ? 15.108 -43.220 -49.158 1.00 48.81 267 ILE A N 1
ATOM 2107 C CA . ILE A 1 267 ? 15.382 -43.125 -50.609 1.00 48.81 267 ILE A CA 1
ATOM 2108 C C . ILE A 1 267 ? 16.714 -43.800 -50.997 1.00 48.81 267 ILE A C 1
ATOM 2110 O O . ILE A 1 267 ? 16.911 -44.137 -52.156 1.00 48.81 267 ILE A O 1
ATOM 2114 N N . MET A 1 268 ? 17.603 -44.078 -50.037 1.00 43.66 268 MET A N 1
ATOM 2115 C CA . MET A 1 268 ? 18.882 -44.775 -50.270 1.00 43.66 268 MET A CA 1
ATOM 2116 C C . MET A 1 268 ? 18.824 -46.288 -49.975 1.00 43.66 268 MET A C 1
ATOM 2118 O O . MET A 1 268 ? 19.865 -46.927 -49.858 1.00 43.66 268 MET A O 1
ATOM 2122 N N . THR A 1 269 ? 17.626 -46.872 -49.822 1.00 44.84 269 THR A N 1
ATOM 2123 C CA . THR A 1 269 ? 17.436 -48.324 -49.591 1.00 44.84 269 THR A CA 1
ATOM 2124 C C . THR A 1 269 ? 16.583 -49.038 -50.650 1.00 44.84 269 THR A C 1
ATOM 2126 O O . THR A 1 269 ? 16.075 -50.126 -50.386 1.00 44.84 269 THR A O 1
ATOM 2129 N N . PHE A 1 270 ? 16.467 -48.471 -51.852 1.00 40.41 270 PHE A N 1
ATOM 2130 C CA . PHE A 1 270 ? 15.951 -49.161 -53.040 1.00 40.41 270 PHE A CA 1
ATOM 2131 C C . PHE A 1 270 ? 16.945 -49.065 -54.193 1.00 40.41 270 PHE A C 1
ATOM 2133 O O . PHE A 1 270 ? 17.513 -47.965 -54.376 1.00 40.41 270 PHE A O 1
#

Solvent-accessible surface area (backbone atoms only — not comparable to full-atom values): 15172 Å² total; per-residue (Å²): 112,67,35,59,50,61,74,63,54,60,94,83,58,93,68,60,66,70,60,50,52,53,50,49,58,52,29,61,60,31,53,72,44,92,50,60,70,52,18,29,42,20,41,55,37,47,34,79,46,32,76,36,81,94,36,49,64,52,41,52,51,50,65,62,45,46,86,71,48,84,51,56,69,36,38,25,36,43,59,66,34,56,54,84,47,80,70,40,50,52,58,37,57,59,30,58,69,43,94,42,65,71,27,21,32,39,24,36,50,44,45,43,76,63,48,60,69,84,81,47,53,47,72,55,52,47,49,52,50,52,52,24,75,66,41,93,43,69,69,35,26,50,38,35,49,44,27,49,47,58,38,37,26,40,64,69,30,72,56,35,67,52,60,42,35,65,63,46,48,38,84,84,34,42,70,54,49,51,53,51,49,52,52,34,53,74,69,63,68,60,77,85,54,95,86,70,56,80,62,81,41,52,44,76,51,76,69,89,58,92,86,60,89,73,72,71,49,75,44,72,57,91,71,56,65,39,56,50,51,51,51,56,52,51,51,52,52,51,50,51,55,49,49,52,53,54,47,53,51,48,60,64,46,50,63,55,50,56,55,50,52,56,54,56,56,64,64,74,73,115

Organism: Vitis vinifera (NCBI:txid29760)

Radius of gyration: 28.49 Å; Cα contacts (8 Å, |Δi|>4): 268; chains: 1; bounding box: 69×65×78 Å